Protein AF-A0A661L615-F1 (afdb_monomer)

pLDDT: mean 87.46, std 12.63, range [30.73, 98.38]

Foldseek 3Di:
DPPDDPVQVVQFDWDWDDDDNFIEIEGEGPDPPPDALVVLLVNQVRCCVVVVGHYEYEYCDDDPVRVVVNVVSVGWYDNPPWDTDDVVVVDPPDDPPPVPVPQQAAAAPLLLLVLLCCLQVLCQFWDFLVRSCVLQVHDSVSSVVSLVSCVVLVQWDWDDDPPTITIHGDSPSVVSCVSCVSRYAAQFPDKFFFLDDDPQFQKAFAAQQLLVVLFVDDRDQATEIEGELVSCVVVCVVCVVRTDPDNVNGSYMYGHGSGGQVSRDDVRHGDLSNRCNNCVPDDDPVSVVSNVSSVVPDPD

Radius of gyration: 28.83 Å; Cα contacts (8 Å, |Δi|>4): 481; chains: 1; bounding box: 83×45×59 Å

Sequence (300 aa):
MGSLPFFLRDNYDLFQVRLLNEDFIVLASKNDSELTPAPIHKHIDIVSQQLRMKAVFVHSTISSFNRKRLMDYKVPFVIPGNQMYLPDLGIDLREYFIKRRSKAAIFGPSSQAVILYALTKKMNEPVTPTQLAEELGYSRMTMTRSLDEIESAELAEVSVAGRKRLVHFDKNRRELWRKALPHLKTPVRENVWLKTVIDELPVCEAGLTALAYYSILTPPKRQVYAAFGKDWKVIKRKYPHEIMSYPDEAKCELEVWSYSPGLFANGKTVDPFSLYLSLRHIKDERVESAMEEMMEGIEW

Mean predicted aligned error: 14.94 Å

Structure (mmCIF, N/CA/C/O backbone):
data_AF-A0A661L615-F1
#
_entry.id   AF-A0A661L615-F1
#
loop_
_atom_site.group_PDB
_atom_site.id
_atom_site.type_symbol
_atom_site.label_atom_id
_atom_site.label_alt_id
_atom_site.label_comp_id
_atom_site.label_asym_id
_atom_site.label_entity_id
_atom_site.label_seq_id
_atom_site.pdbx_PDB_ins_code
_atom_site.Cartn_x
_atom_site.Cartn_y
_atom_site.Cartn_z
_atom_site.occupancy
_atom_site.B_iso_or_equiv
_atom_site.auth_seq_id
_atom_site.auth_comp_id
_atom_site.auth_asym_id
_atom_site.auth_atom_id
_atom_site.pdbx_PDB_model_num
ATOM 1 N N . MET A 1 1 ? -57.852 9.850 13.431 1.00 54.75 1 MET A N 1
ATOM 2 C CA . MET A 1 1 ? -56.974 10.868 12.793 1.00 54.75 1 MET A CA 1
ATOM 3 C C . MET A 1 1 ?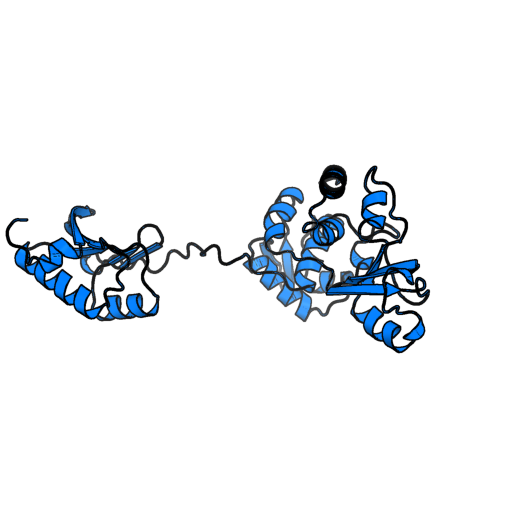 -57.732 12.045 12.134 1.00 54.75 1 MET A C 1
ATOM 5 O O . MET A 1 1 ? -57.125 12.845 11.425 1.00 54.75 1 MET A O 1
ATOM 9 N N . GLY A 1 2 ? -59.045 12.209 12.369 1.00 53.34 2 GLY A N 1
ATOM 10 C CA . GLY A 1 2 ? -59.910 13.121 11.600 1.00 53.34 2 GLY A CA 1
ATOM 11 C C . GLY A 1 2 ? -59.732 14.636 11.801 1.00 53.34 2 GLY A C 1
ATOM 12 O O . GLY A 1 2 ? -60.242 15.377 10.971 1.00 53.34 2 GLY A O 1
ATOM 13 N N . SER A 1 3 ? -58.973 15.117 12.793 1.00 69.88 3 SER A N 1
ATOM 14 C CA . SER A 1 3 ? -58.893 16.556 13.135 1.00 69.88 3 SER A CA 1
ATOM 15 C C . SER A 1 3 ? -57.545 17.240 12.869 1.00 69.88 3 SER A C 1
ATOM 17 O O . SER A 1 3 ? -57.383 18.409 13.211 1.00 69.88 3 SER A O 1
ATOM 19 N N . LEU A 1 4 ? -56.564 16.535 12.298 1.00 78.38 4 LEU A N 1
ATOM 20 C CA . LEU A 1 4 ? -55.240 17.114 12.051 1.00 78.38 4 LEU A CA 1
ATOM 21 C C . LEU A 1 4 ? -55.262 18.101 10.869 1.00 78.38 4 LEU A C 1
ATOM 23 O O . LEU A 1 4 ? -55.845 17.764 9.831 1.00 78.38 4 LEU A O 1
ATOM 27 N N . PRO A 1 5 ? -54.601 19.271 10.989 1.00 84.12 5 PRO A N 1
ATOM 28 C CA . PRO A 1 5 ? -54.456 20.237 9.905 1.00 84.12 5 PRO A CA 1
ATOM 29 C C . PRO A 1 5 ? -53.969 19.624 8.588 1.00 84.12 5 PRO A C 1
ATOM 31 O O . PRO A 1 5 ? -53.113 18.738 8.577 1.00 84.12 5 PRO A O 1
ATOM 34 N N . PHE A 1 6 ? -54.475 20.148 7.468 1.00 81.44 6 PHE A N 1
ATOM 35 C CA . PHE A 1 6 ? -54.177 19.637 6.127 1.00 81.44 6 PHE A CA 1
ATOM 36 C C . PHE A 1 6 ? -52.670 19.566 5.836 1.00 81.44 6 PHE A C 1
ATOM 38 O O . PHE A 1 6 ? -52.192 18.547 5.348 1.00 81.44 6 PHE A O 1
ATOM 45 N N . PHE A 1 7 ? -51.903 20.586 6.238 1.00 82.75 7 PHE A N 1
ATOM 46 C CA . PHE A 1 7 ? -50.455 20.623 6.014 1.00 82.75 7 PHE A CA 1
ATOM 47 C C . PHE A 1 7 ? -49.702 19.464 6.691 1.00 82.75 7 PHE A C 1
ATOM 49 O O . PHE A 1 7 ? -48.649 19.066 6.209 1.00 82.75 7 PHE A O 1
ATOM 56 N N . LEU A 1 8 ? -50.212 18.890 7.789 1.00 86.56 8 LEU A N 1
ATOM 57 C CA . LEU A 1 8 ? -49.579 17.720 8.409 1.00 86.56 8 LEU A CA 1
ATOM 58 C C . LEU A 1 8 ? -49.806 16.459 7.579 1.00 86.56 8 LEU A C 1
ATOM 60 O O . LEU A 1 8 ? -48.909 15.633 7.474 1.00 86.56 8 LEU A O 1
ATOM 64 N N . ARG A 1 9 ? -50.989 16.320 6.975 1.00 83.81 9 ARG A N 1
ATOM 65 C CA . ARG A 1 9 ? -51.332 15.169 6.124 1.00 83.81 9 ARG A CA 1
ATOM 66 C C . ARG A 1 9 ? -50.613 15.207 4.778 1.00 83.81 9 ARG A C 1
ATOM 68 O O . ARG A 1 9 ? -50.380 14.153 4.188 1.00 83.81 9 ARG A O 1
ATOM 75 N N . ASP A 1 10 ? -50.290 16.410 4.313 1.00 84.75 10 ASP A N 1
ATOM 76 C CA . ASP A 1 10 ? -49.527 16.643 3.089 1.00 84.75 10 ASP A CA 1
ATOM 77 C C . ASP A 1 10 ? -48.031 16.353 3.292 1.00 84.75 10 ASP A C 1
ATOM 79 O O . ASP A 1 10 ? -47.404 15.690 2.473 1.00 84.75 10 ASP A O 1
ATOM 83 N N . ASN A 1 11 ? -47.472 16.758 4.440 1.00 85.44 11 ASN A N 1
ATOM 84 C CA . ASN A 1 11 ? -46.046 16.582 4.728 1.00 85.44 11 ASN A CA 1
ATOM 85 C C . ASN A 1 11 ? -45.680 15.212 5.329 1.00 85.44 11 ASN A C 1
ATOM 87 O O . ASN A 1 11 ? -44.538 14.778 5.165 1.00 85.44 11 ASN A O 1
ATOM 91 N N . TYR A 1 12 ? -46.602 14.534 6.029 1.00 90.75 12 TYR A N 1
ATOM 92 C CA . TYR A 1 12 ? -46.281 13.325 6.799 1.00 90.75 12 TYR A CA 1
ATOM 93 C C . TYR A 1 12 ? -47.259 12.173 6.606 1.00 90.75 12 TYR A C 1
ATOM 95 O O . TYR A 1 12 ? -48.480 12.353 6.629 1.00 90.75 12 TYR A O 1
ATOM 103 N N . ASP A 1 13 ? -46.714 10.964 6.503 1.00 91.00 13 ASP A N 1
ATOM 104 C CA . ASP A 1 13 ? -47.441 9.741 6.815 1.00 91.00 13 ASP A CA 1
ATOM 105 C C . ASP A 1 13 ? -47.433 9.530 8.329 1.00 91.00 13 ASP A C 1
ATOM 107 O O . ASP A 1 13 ? -46.393 9.612 8.991 1.00 91.00 13 ASP A O 1
ATOM 111 N N . LEU A 1 14 ? -48.622 9.299 8.885 1.00 91.19 14 LEU A N 1
ATOM 112 C CA . LEU A 1 14 ? -48.831 9.198 10.322 1.00 91.19 14 LEU A CA 1
ATOM 113 C C . LEU A 1 14 ? -49.122 7.760 10.718 1.00 91.19 14 LEU A C 1
ATOM 115 O O . LEU A 1 14 ? -50.101 7.172 10.260 1.00 91.19 14 LEU A O 1
ATOM 119 N N . PHE A 1 15 ? -48.311 7.228 11.626 1.00 91.38 15 PHE A N 1
ATOM 120 C CA . PHE A 1 15 ? -48.481 5.880 12.159 1.00 91.38 15 PHE A CA 1
ATOM 121 C C . PHE A 1 15 ? -48.554 5.928 13.676 1.00 91.38 15 PHE A C 1
ATOM 123 O O . PHE A 1 15 ? -47.851 6.708 14.310 1.00 91.38 15 PHE A O 1
ATOM 130 N N . GLN A 1 16 ? -49.384 5.078 14.267 1.00 91.25 16 GLN A N 1
ATOM 131 C CA . GLN A 1 16 ? -49.317 4.825 15.698 1.00 91.25 16 GLN A CA 1
ATOM 132 C C . GLN A 1 16 ? -48.407 3.625 15.928 1.00 91.25 16 GLN A C 1
ATOM 134 O O . GLN A 1 16 ? -48.580 2.584 15.295 1.00 91.25 16 GLN A O 1
ATOM 139 N N . VAL A 1 17 ? -47.439 3.776 16.824 1.00 89.06 17 VAL A N 1
ATOM 140 C CA . VAL A 1 17 ? -46.507 2.710 17.187 1.00 89.06 17 VAL A CA 1
ATOM 141 C C . VAL A 1 17 ? -46.442 2.597 18.697 1.00 89.06 17 VAL A C 1
ATOM 143 O O . VAL A 1 17 ? -46.524 3.598 19.404 1.00 89.06 17 VAL A O 1
ATOM 146 N N . ARG A 1 18 ? -46.248 1.379 19.190 1.00 83.31 18 ARG A N 1
ATOM 147 C CA . ARG A 1 18 ? -45.938 1.144 20.595 1.00 83.31 18 ARG A CA 1
ATOM 148 C C . ARG A 1 18 ? -44.455 0.838 20.721 1.00 83.31 18 ARG A C 1
ATOM 150 O O . ARG A 1 18 ? -43.967 -0.108 20.106 1.00 83.31 18 ARG A O 1
ATOM 157 N N . LEU A 1 19 ? -43.744 1.645 21.499 1.00 77.62 19 LEU A N 1
ATOM 158 C CA . LEU A 1 19 ? -42.329 1.456 21.801 1.00 77.62 19 LEU A CA 1
ATOM 159 C C . LEU A 1 19 ? -42.199 1.177 23.294 1.00 77.62 19 LEU A C 1
ATOM 161 O O . LEU A 1 19 ? -42.545 2.016 24.125 1.00 77.62 19 LEU A O 1
ATOM 165 N N . LEU A 1 20 ? -41.709 -0.018 23.635 1.00 75.19 20 LEU A N 1
ATOM 166 C CA . LEU A 1 20 ? -41.735 -0.534 25.005 1.00 75.19 20 LEU A CA 1
ATOM 167 C C . LEU A 1 20 ? -43.175 -0.497 25.564 1.00 75.19 20 LEU A C 1
ATOM 169 O O . LEU A 1 20 ? -44.072 -1.156 25.033 1.00 75.19 20 LEU A O 1
ATOM 173 N N . ASN A 1 21 ? -43.406 0.292 26.613 1.00 76.50 21 ASN A N 1
ATOM 174 C CA . ASN A 1 21 ? -44.703 0.443 27.272 1.00 76.50 21 ASN A CA 1
ATOM 175 C C . ASN A 1 21 ? -45.406 1.771 26.947 1.00 76.50 21 ASN A C 1
ATOM 177 O O . ASN A 1 21 ? -46.393 2.095 27.596 1.00 76.50 21 ASN A O 1
ATOM 181 N N . GLU A 1 22 ? -44.922 2.517 25.953 1.00 79.00 22 GLU A N 1
ATOM 182 C CA . GLU A 1 22 ? -45.402 3.859 25.617 1.00 79.00 22 GLU A CA 1
ATOM 183 C C . GLU A 1 22 ? -45.910 3.909 24.169 1.00 79.00 22 GLU A C 1
ATOM 185 O O . GLU A 1 22 ? -45.284 3.359 23.255 1.00 79.00 22 GLU A O 1
ATOM 190 N N . ASP A 1 23 ? -47.037 4.589 23.952 1.00 83.56 23 ASP A N 1
ATOM 191 C CA . ASP A 1 23 ? -47.606 4.784 22.620 1.00 83.56 23 ASP A CA 1
ATOM 192 C C . ASP A 1 23 ? -47.136 6.114 22.011 1.00 83.56 23 ASP A C 1
ATOM 194 O O . ASP A 1 23 ? -47.210 7.179 22.632 1.00 83.56 23 ASP A O 1
ATOM 198 N N . PHE A 1 24 ? -46.689 6.047 20.759 1.00 89.75 24 PHE A N 1
ATOM 199 C CA . PHE A 1 24 ? -46.176 7.172 19.987 1.00 89.75 24 PHE A CA 1
ATOM 200 C C . PHE A 1 24 ? -46.943 7.356 18.683 1.00 89.75 24 PHE A C 1
ATOM 202 O O . PHE A 1 24 ? -47.381 6.396 18.045 1.00 89.75 24 PHE A O 1
ATOM 209 N N . ILE A 1 25 ? -47.018 8.608 18.243 1.00 93.75 25 ILE A N 1
ATOM 210 C CA . ILE A 1 25 ? -47.388 8.972 16.881 1.00 93.75 25 ILE A CA 1
ATOM 211 C C . ILE A 1 25 ? -46.119 9.284 16.093 1.00 93.75 25 ILE A C 1
ATOM 213 O O . ILE A 1 25 ? -45.367 10.203 16.409 1.00 93.75 25 ILE A O 1
ATOM 217 N N . VAL A 1 26 ? -45.887 8.511 15.046 1.00 93.75 26 VAL A N 1
ATOM 218 C CA . VAL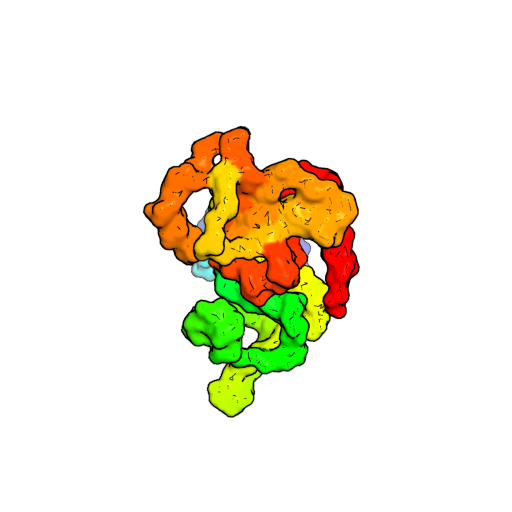 A 1 26 ? -44.797 8.702 14.097 1.00 93.75 26 VAL A CA 1
ATOM 219 C C . VAL A 1 26 ? -45.233 9.689 13.026 1.00 93.75 26 VAL A C 1
ATOM 221 O O . VAL A 1 26 ? -46.255 9.474 12.382 1.00 93.75 26 VAL A O 1
ATOM 224 N N . LEU A 1 27 ? -44.434 10.734 12.815 1.00 94.12 27 LEU A N 1
ATOM 225 C CA . LEU A 1 27 ? -44.513 11.637 11.669 1.00 94.12 27 LEU A CA 1
ATOM 226 C C . LEU A 1 27 ? -43.406 11.261 10.677 1.00 94.12 27 LEU A C 1
ATOM 228 O O . LEU A 1 27 ? -42.278 11.740 10.807 1.00 94.12 27 LEU A O 1
ATOM 232 N N . ALA A 1 28 ? -43.704 10.397 9.707 1.00 91.88 28 ALA A N 1
ATOM 233 C CA . ALA A 1 28 ? -42.760 10.013 8.659 1.00 91.88 28 ALA A CA 1
ATOM 234 C C . ALA A 1 28 ? -42.861 10.979 7.474 1.00 91.88 28 ALA A C 1
ATOM 236 O O . ALA A 1 28 ? -43.940 11.152 6.918 1.00 91.88 28 ALA A O 1
ATOM 237 N N . SER A 1 29 ? -41.763 11.636 7.096 1.00 88.19 29 SER A N 1
ATOM 238 C CA . SER A 1 29 ? -41.773 12.591 5.973 1.00 88.19 29 SER A CA 1
ATOM 239 C C . SER A 1 29 ? -42.118 11.907 4.649 1.00 88.19 29 SER A C 1
ATOM 241 O O . SER A 1 29 ? -41.496 10.901 4.311 1.00 88.19 29 SER A O 1
ATOM 243 N N . LYS A 1 30 ? -43.070 12.467 3.889 1.00 80.69 30 LYS A N 1
ATOM 244 C CA . LYS A 1 30 ? -43.480 11.926 2.577 1.00 80.69 30 LYS A CA 1
ATOM 245 C C . LYS A 1 30 ? -42.524 12.274 1.437 1.00 80.69 30 LYS A C 1
ATOM 247 O O . LYS A 1 30 ? -42.449 11.535 0.462 1.00 80.69 30 LYS A O 1
ATOM 252 N N . ASN A 1 31 ? -41.806 13.392 1.554 1.00 63.34 31 ASN A N 1
ATOM 253 C CA . ASN A 1 31 ? -40.964 13.952 0.496 1.00 63.34 31 ASN A CA 1
ATOM 254 C C . ASN A 1 31 ? -39.545 14.238 1.017 1.00 63.34 31 ASN A C 1
ATOM 256 O O . ASN A 1 31 ? -39.377 14.568 2.192 1.00 63.34 31 ASN A O 1
ATOM 260 N N . ASP A 1 32 ? -38.551 14.242 0.118 1.00 57.38 32 ASP A N 1
ATOM 261 C CA . ASP A 1 32 ? -37.182 14.763 0.347 1.00 57.38 32 ASP A CA 1
ATOM 262 C C . ASP A 1 32 ? -37.145 16.302 0.515 1.00 57.38 32 ASP A C 1
ATOM 264 O O . ASP A 1 32 ? -36.097 16.943 0.428 1.00 57.38 32 ASP A O 1
ATOM 268 N N . SER A 1 33 ? -38.297 16.936 0.747 1.00 54.38 33 SER A N 1
ATOM 269 C CA . SER A 1 33 ? -38.363 18.351 1.091 1.00 54.38 33 SER A CA 1
ATOM 270 C C . SER A 1 33 ? -37.593 18.592 2.388 1.00 54.38 33 SER A C 1
ATOM 272 O O . SER A 1 33 ? -37.931 18.010 3.421 1.00 54.38 33 SER A O 1
ATOM 274 N N . GLU A 1 34 ? -36.587 19.470 2.346 1.00 60.28 34 GLU A N 1
ATOM 275 C CA . GLU A 1 34 ? -35.770 19.856 3.501 1.00 60.28 34 GLU A CA 1
ATOM 276 C C . GLU A 1 34 ? -36.593 20.659 4.526 1.00 60.28 34 GLU A C 1
ATOM 278 O O . GLU A 1 34 ? -36.458 21.875 4.681 1.00 60.28 34 GLU A O 1
ATOM 283 N N . LEU A 1 35 ? -37.477 19.978 5.256 1.00 70.12 35 LEU A N 1
ATOM 284 C CA . LEU A 1 35 ? -38.158 20.556 6.403 1.00 70.12 35 LEU A CA 1
ATOM 285 C C . LEU A 1 35 ? -37.105 20.922 7.451 1.00 70.12 35 LEU A C 1
ATOM 287 O O . LEU A 1 35 ? -36.349 20.084 7.947 1.00 70.12 35 LEU A O 1
ATOM 291 N N . THR A 1 36 ? -37.030 22.209 7.779 1.00 81.88 36 THR A N 1
ATOM 292 C CA . THR A 1 36 ? -36.069 22.691 8.772 1.00 81.88 36 THR A CA 1
ATOM 293 C C . THR A 1 36 ? -36.540 22.354 10.199 1.00 81.88 36 THR A C 1
ATOM 295 O O . THR A 1 36 ? -37.735 22.155 10.432 1.00 81.88 36 THR A O 1
ATOM 298 N N . PRO A 1 37 ? -35.634 22.307 11.195 1.00 85.75 37 PRO A N 1
ATOM 299 C CA . PRO A 1 37 ? -35.971 21.893 12.563 1.00 85.75 37 PRO A CA 1
ATOM 300 C C . PRO A 1 37 ? -37.098 22.684 13.252 1.00 85.75 37 PRO A C 1
ATOM 302 O O . PRO A 1 37 ? -37.837 22.121 14.054 1.00 85.75 37 PRO A O 1
ATOM 305 N N . ALA A 1 38 ? -37.256 23.977 12.947 1.00 84.88 38 ALA A N 1
ATOM 306 C CA . ALA A 1 38 ? -38.253 24.828 13.603 1.00 84.88 38 ALA A CA 1
ATOM 307 C C . ALA A 1 38 ? -39.711 24.495 13.198 1.00 84.88 38 ALA A C 1
ATOM 309 O O . ALA A 1 38 ? -40.550 24.353 14.088 1.00 84.88 38 ALA A O 1
ATOM 310 N N . PRO A 1 39 ? -40.045 24.325 11.901 1.00 87.38 39 PRO A N 1
ATOM 311 C CA . PRO A 1 39 ? -41.319 23.740 11.481 1.00 87.38 39 PRO A CA 1
ATOM 312 C C . PRO A 1 39 ? -41.588 22.364 12.093 1.00 87.38 39 PRO A C 1
ATOM 314 O O . PRO A 1 39 ? -42.671 22.143 12.625 1.00 87.38 39 PRO A O 1
ATOM 317 N N . ILE A 1 40 ? -40.593 21.469 12.088 1.00 90.31 40 ILE A N 1
ATOM 318 C CA . ILE A 1 40 ? -40.741 20.107 12.627 1.00 90.31 40 ILE A CA 1
ATOM 319 C C . ILE A 1 40 ? -41.137 20.145 14.109 1.00 90.31 40 ILE A C 1
ATOM 321 O O . ILE A 1 40 ? -42.073 19.452 14.499 1.00 90.31 40 ILE A O 1
ATOM 325 N N . HIS A 1 41 ? -40.488 20.994 14.914 1.00 90.44 41 HIS A N 1
ATOM 326 C CA . HIS A 1 41 ? -40.846 21.194 16.322 1.00 90.44 41 HIS A CA 1
ATOM 327 C C . HIS A 1 41 ? -42.321 21.589 16.480 1.00 90.44 41 HIS A C 1
ATOM 329 O O . HIS A 1 41 ? -43.068 20.928 17.195 1.00 90.44 41 HIS A O 1
ATOM 335 N N . LYS A 1 42 ? -42.777 22.609 15.737 1.00 89.00 42 LYS A N 1
ATOM 336 C CA . LYS A 1 42 ? -44.183 23.047 15.778 1.00 89.00 42 LYS A CA 1
ATOM 337 C C . LYS A 1 42 ? -45.150 21.935 15.375 1.00 89.00 42 LYS A C 1
ATOM 339 O O . LYS A 1 42 ? -46.234 21.826 15.937 1.00 89.00 42 LYS A O 1
ATOM 344 N N . HIS A 1 43 ? -44.789 21.133 14.379 1.00 92.38 43 HIS A N 1
ATOM 345 C CA . HIS A 1 43 ? -45.635 20.047 13.894 1.00 92.38 43 HIS A CA 1
ATOM 346 C C . HIS A 1 43 ? -45.782 18.944 14.947 1.00 92.38 43 HIS A C 1
ATOM 348 O O . HIS A 1 43 ? -46.897 18.490 15.199 1.00 92.38 43 HIS A O 1
ATOM 354 N N . ILE A 1 44 ? -44.681 18.569 15.601 1.00 89.81 44 ILE A N 1
ATOM 355 C CA . ILE A 1 44 ? -44.682 17.614 16.712 1.00 89.81 44 ILE A CA 1
ATOM 356 C C . ILE A 1 44 ? -45.515 18.120 17.888 1.00 89.81 44 ILE A C 1
ATOM 358 O O . ILE A 1 44 ? -46.319 17.351 18.415 1.00 89.81 44 ILE A O 1
ATOM 362 N N . ASP A 1 45 ? -45.400 19.398 18.253 1.00 87.25 45 ASP A N 1
ATOM 363 C CA . ASP A 1 45 ? -46.213 19.993 19.319 1.00 87.25 45 ASP A CA 1
ATOM 364 C C . ASP A 1 45 ? -47.711 19.891 19.011 1.00 87.25 45 ASP A C 1
ATOM 366 O O . ASP A 1 45 ? -48.495 19.438 19.846 1.00 87.25 45 ASP A O 1
ATOM 370 N N . ILE A 1 46 ? -48.113 20.259 17.788 1.00 90.56 46 ILE A N 1
ATOM 371 C CA . ILE A 1 46 ? -49.517 20.215 17.357 1.00 90.56 46 ILE A CA 1
ATOM 372 C C . ILE A 1 46 ? -50.054 18.784 17.417 1.00 90.56 46 ILE A C 1
ATOM 374 O O . ILE A 1 46 ? -51.127 18.555 17.976 1.00 90.56 46 ILE A O 1
ATOM 378 N N . VAL A 1 47 ? -49.317 17.818 16.859 1.00 89.75 47 VAL A N 1
ATOM 379 C CA . VAL A 1 47 ? -49.732 16.409 16.865 1.00 89.75 47 VAL A CA 1
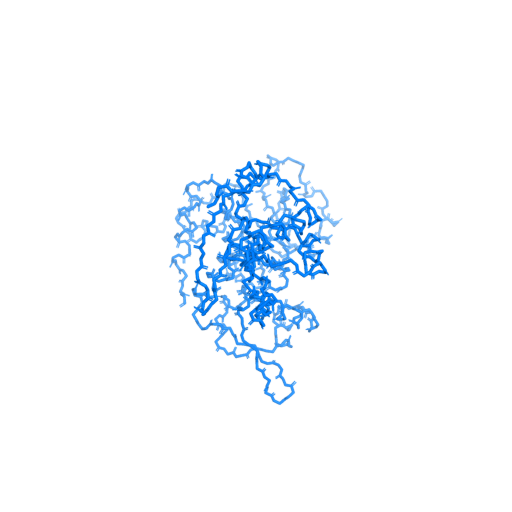ATOM 380 C C . VAL A 1 47 ? -49.837 15.888 18.295 1.00 89.75 47 VAL A C 1
ATOM 382 O O . VAL A 1 47 ? -50.838 15.257 18.638 1.00 89.75 47 VAL A O 1
ATOM 385 N N . SER A 1 48 ? -48.848 16.195 19.136 1.00 85.88 48 SER A N 1
ATOM 386 C CA . SER A 1 48 ? -48.797 15.683 20.505 1.00 85.88 48 SER A CA 1
ATOM 387 C C . SER A 1 48 ? -49.941 16.225 21.359 1.00 85.88 48 SER A C 1
ATOM 389 O O . SER A 1 48 ? -50.587 15.478 22.094 1.00 85.88 48 SER A O 1
ATOM 391 N N . GLN A 1 49 ? -50.254 17.517 21.217 1.00 84.75 49 GLN A N 1
ATOM 392 C CA . GLN A 1 49 ? -51.353 18.164 21.934 1.00 84.75 49 GLN A CA 1
ATOM 393 C C . GLN A 1 49 ? -52.725 17.680 21.457 1.00 84.75 49 GLN A C 1
ATOM 395 O O . GLN A 1 49 ? -53.598 17.396 22.278 1.00 84.75 49 GLN A O 1
ATOM 400 N N . GLN A 1 50 ? -52.929 17.567 20.140 1.00 89.06 50 GLN A N 1
ATOM 401 C CA . GLN A 1 50 ? -54.228 17.177 19.588 1.00 89.06 50 GLN A CA 1
ATOM 402 C C . GLN A 1 50 ? -54.552 15.703 19.824 1.00 89.06 50 GLN A C 1
ATOM 404 O O . GLN A 1 50 ? -55.706 15.370 20.090 1.00 89.06 50 GLN A O 1
ATOM 409 N N . LEU A 1 51 ? -53.554 14.823 19.726 1.00 85.19 51 LEU A N 1
ATOM 410 C CA . LEU A 1 51 ? -53.754 13.385 19.905 1.00 85.19 51 LEU A CA 1
ATOM 411 C C . LEU A 1 51 ? -53.516 12.923 21.346 1.00 85.19 51 LEU A C 1
ATOM 413 O O . LEU A 1 51 ? -53.823 11.777 21.652 1.00 85.19 51 LEU A O 1
ATOM 417 N N . ARG A 1 52 ? -53.029 13.805 22.233 1.00 81.81 52 ARG A N 1
ATOM 418 C CA . ARG A 1 52 ? -52.663 13.497 23.629 1.00 81.81 52 ARG A CA 1
ATOM 419 C C . ARG A 1 52 ? -51.705 12.307 23.733 1.00 81.81 52 ARG A C 1
ATOM 421 O O . ARG A 1 52 ? -51.829 11.468 24.620 1.00 81.81 52 ARG A O 1
ATOM 428 N N . MET A 1 53 ? -50.759 12.244 22.804 1.00 82.88 53 MET A N 1
ATOM 429 C CA . MET A 1 53 ? -49.769 11.178 22.678 1.00 82.88 53 MET A CA 1
ATOM 430 C C . MET A 1 53 ? -48.406 11.791 22.389 1.00 82.88 53 MET A C 1
ATOM 432 O O . MET A 1 53 ? -48.328 12.879 21.825 1.00 82.88 53 MET A O 1
ATOM 436 N N . LYS A 1 54 ? -47.327 11.096 22.741 1.00 86.31 54 LYS A N 1
ATOM 437 C CA . LYS A 1 54 ? -45.977 11.528 22.363 1.00 86.31 54 LYS A CA 1
ATOM 438 C C . LYS A 1 54 ? -45.814 11.408 20.850 1.00 86.31 54 LYS A C 1
ATOM 440 O O . LYS A 1 54 ? -46.350 10.477 20.246 1.00 86.31 54 LYS A O 1
ATOM 445 N N . ALA A 1 55 ? -45.070 12.321 20.237 1.00 91.69 55 ALA A N 1
ATOM 446 C CA . ALA A 1 55 ? -44.820 12.292 18.803 1.00 91.69 55 ALA A CA 1
ATOM 447 C C . ALA A 1 55 ? -43.326 12.232 18.486 1.00 91.69 55 ALA A C 1
ATOM 449 O O . ALA A 1 55 ? -42.501 12.823 19.179 1.00 91.69 55 ALA A O 1
ATOM 450 N N . VAL A 1 56 ? -42.986 11.515 17.418 1.00 93.00 56 VAL A N 1
ATOM 451 C CA . VAL A 1 56 ? -41.608 11.330 16.964 1.00 93.00 56 VAL A CA 1
ATOM 452 C C . VAL A 1 56 ? -41.506 11.564 15.466 1.00 93.00 56 VAL A C 1
ATOM 454 O O . VAL A 1 56 ? -42.313 11.065 14.682 1.00 93.00 56 VAL A O 1
ATOM 457 N N . PHE A 1 57 ? -40.499 12.330 15.061 1.00 93.88 57 PHE A N 1
ATOM 458 C CA . PHE A 1 57 ? -40.235 12.619 13.659 1.00 93.88 57 PHE A CA 1
ATOM 459 C C . PHE A 1 57 ? -39.356 11.532 13.043 1.00 93.88 57 PHE A C 1
ATOM 461 O O . PHE A 1 57 ? -38.337 11.156 13.617 1.00 93.88 57 PHE A O 1
ATOM 468 N N . VAL A 1 58 ? -39.718 11.042 11.860 1.00 92.31 58 VAL A N 1
ATOM 469 C CA . VAL A 1 58 ? -38.952 10.019 11.145 1.00 92.31 58 VAL A CA 1
ATOM 470 C C . VAL A 1 58 ? -38.564 10.534 9.767 1.00 92.31 58 VAL A C 1
ATOM 472 O O . VAL A 1 58 ? -39.415 10.950 8.979 1.00 92.31 58 VAL A O 1
ATOM 475 N N . HIS A 1 59 ? -37.265 10.485 9.470 1.00 89.38 59 HIS A N 1
ATOM 476 C CA . HIS A 1 59 ? -36.721 10.872 8.170 1.00 89.38 59 HIS A CA 1
ATOM 477 C C . HIS A 1 59 ? -35.585 9.940 7.748 1.00 89.38 59 HIS A C 1
ATOM 479 O O . HIS A 1 59 ? -34.831 9.456 8.590 1.00 89.38 59 HIS A O 1
ATOM 485 N N . SER A 1 60 ? -35.429 9.721 6.441 1.00 85.00 60 SER A N 1
ATOM 486 C CA . SER A 1 60 ? -34.366 8.881 5.867 1.00 85.00 60 SER A CA 1
ATOM 487 C C . SER A 1 60 ? -32.963 9.426 6.169 1.00 85.00 60 SER A C 1
ATOM 489 O O . SER A 1 60 ? -32.035 8.666 6.437 1.00 85.00 60 SER A O 1
ATOM 491 N N . THR A 1 61 ? -32.804 10.752 6.159 1.00 82.69 61 THR A N 1
ATOM 492 C CA . THR A 1 61 ? -31.534 11.445 6.432 1.00 82.69 61 THR A CA 1
ATOM 493 C C . THR A 1 61 ? -31.736 12.783 7.153 1.00 82.69 61 THR A C 1
ATOM 495 O O . THR A 1 61 ? -32.664 13.521 6.863 1.00 82.69 61 THR A O 1
ATOM 498 N N . ILE A 1 62 ? -30.868 13.151 8.100 1.00 83.44 62 ILE A N 1
ATOM 499 C CA . ILE A 1 62 ? -30.885 14.494 8.711 1.00 83.44 62 ILE A CA 1
ATOM 500 C C . ILE A 1 62 ? -29.444 14.989 8.801 1.00 83.44 62 ILE A C 1
ATOM 502 O O . ILE A 1 62 ? -28.570 14.287 9.317 1.00 83.44 62 ILE A O 1
ATOM 506 N N . SER A 1 63 ? -29.177 16.197 8.298 1.00 81.19 63 SER A N 1
ATOM 507 C CA . SER A 1 63 ? -27.836 16.786 8.350 1.00 81.19 63 SER A CA 1
ATOM 508 C C . SER A 1 63 ? -27.354 16.944 9.798 1.00 81.19 63 SER A C 1
ATOM 510 O O . SER A 1 63 ? -28.144 17.189 10.708 1.00 81.19 63 SER A O 1
ATOM 512 N N . SER A 1 64 ? -26.043 16.838 10.043 1.00 76.75 64 SER A N 1
ATOM 513 C CA . SER A 1 64 ? -25.467 17.014 11.391 1.00 76.75 64 SER A CA 1
ATOM 514 C C . SER A 1 64 ? -25.839 18.357 12.025 1.00 76.75 64 SER A C 1
ATOM 516 O O . SER A 1 64 ? -26.096 18.422 13.225 1.00 76.75 64 SER A O 1
ATOM 518 N N . PHE A 1 65 ? -25.932 19.410 11.208 1.00 76.88 65 PHE A N 1
ATOM 519 C CA . PHE A 1 65 ? -26.377 20.731 11.639 1.00 76.88 65 PHE A CA 1
ATOM 520 C C . PHE A 1 65 ? -27.837 20.722 12.119 1.00 76.88 65 PHE A C 1
ATOM 522 O O . PHE A 1 65 ? -28.132 21.215 13.207 1.00 76.88 65 PHE A O 1
ATOM 529 N N . ASN A 1 66 ? -28.746 20.105 11.357 1.00 82.62 66 ASN A N 1
ATOM 530 C CA . ASN A 1 66 ? -30.156 20.018 11.740 1.00 82.62 66 ASN A CA 1
ATOM 531 C C . ASN A 1 66 ? -30.392 19.044 12.903 1.00 82.62 66 ASN A C 1
ATOM 533 O O . ASN A 1 66 ? -31.238 19.332 13.743 1.00 82.62 66 ASN A O 1
ATOM 537 N N . ARG A 1 67 ? -29.610 17.959 13.020 1.00 86.75 67 ARG A N 1
ATOM 538 C CA . ARG A 1 67 ? -29.649 17.048 14.180 1.00 86.75 67 ARG A CA 1
ATOM 539 C C . ARG A 1 67 ? -29.368 17.791 15.482 1.00 86.75 67 ARG A C 1
ATOM 541 O O . ARG A 1 67 ? -30.139 17.665 16.426 1.00 86.75 67 ARG A O 1
ATOM 548 N N . LYS A 1 68 ? -28.304 18.605 15.517 1.00 81.25 68 LYS A N 1
ATOM 549 C CA . LYS A 1 68 ? -27.968 19.419 16.696 1.00 81.25 68 LYS A CA 1
ATOM 550 C C . LYS A 1 68 ? -29.136 20.320 17.100 1.00 81.25 68 LYS A C 1
ATOM 552 O O . LYS A 1 68 ? -29.559 20.295 18.245 1.00 81.25 68 LYS A O 1
ATOM 557 N N . ARG A 1 69 ? -29.720 21.023 16.130 1.00 85.56 69 ARG A N 1
ATOM 558 C CA . ARG A 1 69 ? -30.856 21.921 16.366 1.00 85.56 69 ARG A CA 1
ATOM 559 C C . ARG A 1 69 ? -32.117 21.190 16.836 1.00 85.56 69 ARG A C 1
ATOM 561 O O . ARG A 1 69 ? -32.819 21.714 17.687 1.00 85.56 69 ARG A O 1
ATOM 568 N N . LEU A 1 70 ? -32.412 19.996 16.312 1.00 87.12 70 LEU A N 1
ATOM 569 C CA . LEU A 1 70 ? -33.536 19.177 16.789 1.00 87.12 70 LEU A CA 1
ATOM 570 C C . LEU A 1 70 ? -33.340 18.750 18.251 1.00 87.12 70 LEU A C 1
ATOM 572 O O . LEU A 1 70 ? -34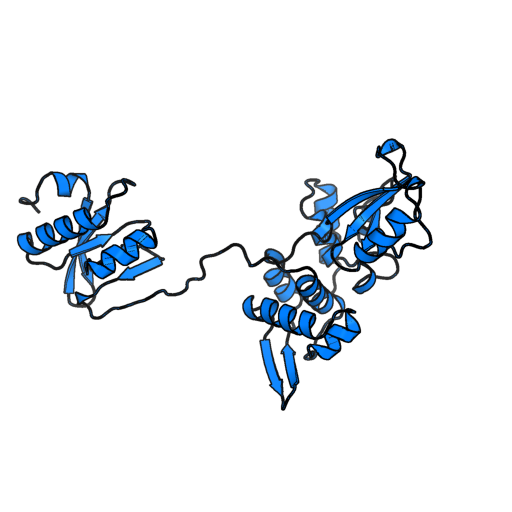.295 18.801 19.018 1.00 87.12 70 LEU A O 1
ATOM 576 N N . MET A 1 71 ? -32.113 18.401 18.651 1.00 83.75 71 MET A N 1
ATOM 577 C CA . MET A 1 71 ? -31.786 18.101 20.052 1.00 83.75 71 MET A CA 1
ATOM 578 C C . MET A 1 71 ? -31.884 19.342 20.946 1.00 83.75 71 MET A C 1
ATOM 580 O O . MET A 1 71 ? -32.450 19.256 22.032 1.00 83.75 71 MET A O 1
ATOM 584 N N . ASP A 1 72 ? -31.401 20.501 20.480 1.00 82.50 72 ASP A N 1
ATOM 585 C CA . ASP A 1 72 ? -31.529 21.776 21.203 1.00 82.50 72 ASP A CA 1
ATOM 586 C C . ASP A 1 72 ? -33.011 22.132 21.435 1.00 82.50 72 ASP A C 1
ATOM 588 O O . ASP A 1 72 ? -33.387 22.598 22.510 1.00 82.50 72 ASP A O 1
ATOM 592 N N . TYR A 1 73 ? -33.868 21.847 20.449 1.00 81.81 73 TYR A N 1
ATOM 593 C CA . TYR A 1 73 ? -35.324 21.980 20.547 1.00 81.81 73 TYR A CA 1
ATOM 594 C C . TYR A 1 73 ? -36.016 20.811 21.267 1.00 81.81 73 TYR A C 1
ATOM 596 O O . TYR A 1 73 ? -37.23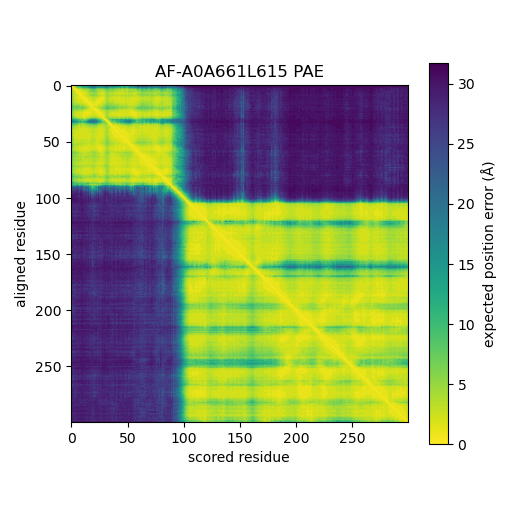5 20.821 21.387 1.00 81.81 73 TYR A O 1
ATOM 604 N N . LYS A 1 74 ? -35.274 19.803 21.743 1.00 84.75 74 LYS A N 1
ATOM 605 C CA . LYS A 1 74 ? -35.807 18.586 22.383 1.00 84.75 74 LYS A CA 1
ATOM 606 C C . LYS A 1 74 ? -36.862 17.847 21.548 1.00 84.75 74 LYS A C 1
ATOM 608 O O . LYS A 1 74 ? -37.749 17.202 22.094 1.00 84.75 74 LYS A O 1
ATOM 613 N N . VAL A 1 75 ? -36.748 17.912 20.225 1.00 90.31 75 VAL A N 1
ATOM 614 C CA . VAL A 1 75 ? -37.655 17.234 19.294 1.00 90.31 75 VAL A CA 1
ATOM 615 C C . VAL A 1 75 ? -37.259 15.762 19.174 1.00 90.31 75 VAL A C 1
ATOM 617 O O . VAL A 1 75 ? -36.152 15.498 18.695 1.00 90.31 75 VAL A O 1
ATOM 620 N N . PRO A 1 76 ? -38.126 14.794 19.531 1.00 90.19 76 PRO A N 1
ATOM 621 C CA . PRO A 1 76 ? -37.825 13.382 19.330 1.00 90.19 76 PRO A CA 1
ATOM 622 C C . PRO A 1 76 ? -37.721 13.054 17.836 1.00 90.19 76 PRO A C 1
ATOM 624 O O . PRO A 1 76 ? -38.625 13.381 17.060 1.00 90.19 76 PRO A O 1
ATOM 627 N N . PHE A 1 77 ? -36.643 12.387 17.417 1.00 91.81 77 PHE A N 1
ATOM 628 C CA . PHE A 1 77 ? -36.472 11.969 16.023 1.00 91.81 77 PHE A CA 1
ATOM 629 C C . PHE A 1 77 ? -35.813 10.597 15.869 1.00 91.81 77 PHE A C 1
ATOM 631 O O . PHE A 1 77 ? -35.023 10.165 16.708 1.00 91.81 77 PHE A O 1
ATOM 638 N N . VAL A 1 78 ? -36.093 9.932 14.748 1.00 90.31 78 VAL A N 1
ATOM 639 C CA . VAL A 1 78 ? -35.471 8.671 14.332 1.00 90.31 78 VAL A CA 1
ATOM 640 C C . VAL A 1 78 ? -35.020 8.781 12.878 1.00 90.31 78 VAL A C 1
ATOM 642 O O . VAL A 1 78 ? -35.777 9.174 11.993 1.00 90.31 78 VAL A O 1
ATOM 645 N N . ILE A 1 79 ? -33.775 8.387 12.638 1.00 88.62 79 ILE A N 1
ATOM 646 C CA . ILE A 1 79 ? -33.195 8.135 11.324 1.00 88.62 79 ILE A CA 1
ATOM 647 C C . ILE A 1 79 ? -33.023 6.617 11.219 1.00 88.62 79 ILE A C 1
ATOM 649 O O . ILE A 1 79 ? -32.093 6.080 11.841 1.00 88.62 79 ILE A O 1
ATOM 653 N N . PRO A 1 80 ? -33.916 5.910 10.503 1.00 83.19 80 PRO A N 1
ATOM 654 C CA . PRO A 1 80 ? -33.895 4.453 10.437 1.00 83.19 80 PRO A CA 1
ATOM 655 C C . PRO A 1 80 ? -32.510 3.913 10.059 1.00 83.19 80 PRO A C 1
ATOM 657 O O . PRO A 1 80 ? -31.881 4.390 9.118 1.00 83.19 80 PRO A O 1
ATOM 660 N N . GLY A 1 81 ? -32.014 2.940 10.827 1.00 73.38 81 GLY A N 1
ATOM 661 C CA . GLY A 1 81 ? -30.703 2.317 10.604 1.00 73.38 81 GLY A CA 1
ATOM 662 C C . GLY A 1 81 ? -29.480 3.184 10.937 1.00 73.38 81 GLY A C 1
ATOM 663 O O . GLY A 1 81 ? -28.362 2.735 10.704 1.00 73.38 81 GLY A O 1
ATOM 664 N N . ASN A 1 82 ? -29.658 4.398 11.472 1.00 78.06 82 ASN A N 1
ATOM 665 C CA . ASN A 1 82 ? -28.550 5.318 11.746 1.00 78.06 82 ASN A CA 1
ATOM 666 C C . ASN A 1 82 ? -28.545 5.858 13.185 1.00 78.06 82 ASN A C 1
ATOM 668 O O . ASN A 1 82 ? -27.576 5.656 13.909 1.00 78.06 82 ASN A O 1
ATOM 672 N N . GLN A 1 83 ? -29.592 6.567 13.614 1.00 79.75 83 GLN A N 1
ATOM 673 C CA . GLN A 1 83 ? -29.613 7.214 14.934 1.00 79.75 83 GLN A CA 1
ATOM 674 C C . GLN A 1 83 ? -31.042 7.513 15.382 1.00 79.75 83 GLN A C 1
ATOM 676 O O . GLN A 1 83 ? -31.895 7.812 14.553 1.00 79.75 83 GLN A O 1
ATOM 681 N N . MET A 1 84 ? -31.286 7.525 16.691 1.00 87.19 84 MET A N 1
ATOM 682 C CA . MET A 1 84 ? -32.504 8.077 17.281 1.00 87.19 84 MET A CA 1
ATOM 683 C C . MET A 1 84 ? -32.181 8.985 18.470 1.00 87.19 84 MET A C 1
ATOM 685 O O . MET A 1 84 ? -31.181 8.780 19.153 1.00 87.19 84 MET A O 1
ATOM 689 N N . TYR A 1 85 ? -33.039 9.966 18.717 1.00 85.44 85 TYR A N 1
ATOM 690 C CA . TYR A 1 85 ? -33.053 10.793 19.917 1.00 85.44 85 TYR A CA 1
ATOM 691 C C . TYR A 1 85 ? -34.477 10.769 20.480 1.00 85.44 85 TYR A C 1
ATOM 693 O O . TYR A 1 85 ? -35.398 11.281 19.843 1.00 85.44 85 TYR A O 1
ATOM 701 N N . LEU A 1 86 ? -34.667 10.124 21.637 1.00 86.25 86 LEU A N 1
ATOM 702 C CA . LEU A 1 86 ? -35.973 9.888 22.267 1.00 86.25 86 LEU A CA 1
ATOM 703 C C . LEU A 1 86 ? -35.940 10.347 23.738 1.00 86.25 86 LEU A C 1
ATOM 705 O O . LEU A 1 86 ? -35.870 9.510 24.645 1.00 86.25 86 LEU A O 1
ATOM 709 N N . PRO A 1 87 ? -35.976 11.671 23.996 1.00 75.44 87 PRO A N 1
ATOM 710 C CA . PRO A 1 87 ? -35.805 12.222 25.342 1.00 75.44 87 PRO A CA 1
ATOM 711 C C . PRO A 1 87 ? -36.853 11.703 26.336 1.00 75.44 87 PRO A C 1
ATOM 713 O O . PRO A 1 87 ? -36.524 11.445 27.492 1.00 75.44 87 PRO A O 1
ATOM 716 N N . ASP A 1 88 ? -38.084 11.461 25.875 1.00 70.44 88 ASP A N 1
ATOM 717 C CA . ASP A 1 88 ? -39.206 11.003 26.706 1.00 70.44 88 ASP A CA 1
ATOM 718 C C . ASP A 1 88 ? -39.063 9.579 27.259 1.00 70.44 88 ASP A C 1
ATOM 720 O O . ASP A 1 88 ? -39.828 9.187 28.140 1.00 70.44 88 ASP A O 1
ATOM 724 N N . LEU A 1 89 ? -38.130 8.785 26.727 1.00 70.62 89 LEU A N 1
ATOM 725 C CA . LEU A 1 89 ? -37.861 7.419 27.184 1.00 70.62 89 LEU A CA 1
ATOM 726 C C . LEU A 1 89 ? -36.581 7.325 28.026 1.00 70.62 89 LEU A C 1
ATOM 728 O O . LEU A 1 89 ? -36.189 6.228 28.413 1.00 70.62 89 LEU A O 1
ATOM 732 N N . GLY A 1 90 ? -35.889 8.445 28.275 1.00 56.00 90 GLY A N 1
ATOM 733 C CA . GLY A 1 90 ? -34.543 8.428 28.861 1.00 56.00 90 GLY A CA 1
ATOM 734 C C . GLY A 1 90 ? -33.503 7.737 27.965 1.00 56.00 90 GLY A C 1
ATOM 735 O O . GLY A 1 90 ? -32.405 7.420 28.419 1.00 56.00 90 GLY A O 1
ATOM 736 N N . ILE A 1 91 ? -33.847 7.494 26.694 1.00 53.66 91 ILE A N 1
ATOM 737 C CA . ILE A 1 91 ? -33.006 6.825 25.704 1.00 53.66 91 ILE A CA 1
ATOM 738 C C . ILE A 1 91 ? -32.219 7.900 24.950 1.00 53.66 91 ILE A C 1
ATOM 740 O O . ILE A 1 91 ? -32.681 8.473 23.962 1.00 53.66 91 ILE A O 1
ATOM 744 N N . ASP A 1 92 ? -31.001 8.152 25.425 1.00 48.53 92 ASP A N 1
ATOM 745 C CA . ASP A 1 92 ? -29.970 8.910 24.713 1.00 48.53 92 ASP A CA 1
ATOM 746 C C . ASP A 1 92 ? -28.977 7.936 24.059 1.00 48.53 92 ASP A C 1
ATOM 748 O O . ASP A 1 92 ? -27.836 7.772 24.497 1.00 48.53 92 ASP A O 1
ATOM 752 N N . LEU A 1 93 ? -29.435 7.232 23.018 1.00 48.91 93 LEU A N 1
ATOM 753 C CA . LEU A 1 93 ? -28.563 6.421 22.166 1.00 48.91 93 LEU A CA 1
ATOM 754 C C . LEU A 1 93 ? -27.799 7.354 21.219 1.00 48.91 93 LEU A C 1
ATOM 756 O O . LEU A 1 93 ? -28.092 7.469 20.027 1.00 48.91 93 LEU A O 1
ATOM 760 N N . ARG A 1 94 ? -26.806 8.049 21.781 1.00 46.91 94 ARG A N 1
ATOM 761 C CA . ARG A 1 94 ? -25.756 8.711 21.007 1.00 46.91 94 ARG A CA 1
ATOM 762 C C . ARG A 1 94 ? -25.021 7.650 20.219 1.00 46.91 94 ARG A C 1
ATOM 764 O O . ARG A 1 94 ? -24.611 6.653 20.799 1.00 46.91 94 ARG A O 1
ATOM 771 N N . GLU A 1 95 ? -24.928 7.902 18.915 1.00 41.06 95 GLU A N 1
ATOM 772 C CA . GLU A 1 95 ? -24.162 7.162 17.916 1.00 41.06 95 GLU A CA 1
ATOM 773 C C . GLU A 1 95 ? -23.693 5.787 18.412 1.00 41.06 95 GLU A C 1
ATOM 775 O O . GLU A 1 95 ? -22.620 5.648 19.001 1.00 41.06 95 GLU A O 1
ATOM 780 N N . TYR A 1 96 ? -24.414 4.729 18.023 1.00 30.73 96 TYR A N 1
ATOM 781 C CA . TYR A 1 96 ? -23.626 3.636 17.480 1.00 30.73 96 TYR A CA 1
ATOM 782 C C . TYR A 1 96 ? -22.813 4.301 16.374 1.00 30.73 96 TYR A C 1
ATOM 784 O O . TYR A 1 96 ? -23.364 4.701 15.346 1.00 30.73 96 TYR A O 1
ATOM 792 N N . PHE A 1 97 ? -21.508 4.452 16.590 1.00 35.94 97 PHE A N 1
ATOM 793 C CA . PHE A 1 97 ? -20.580 4.427 15.481 1.00 35.94 97 PHE A CA 1
ATOM 794 C C . PHE A 1 97 ? -20.765 3.048 14.829 1.00 35.94 97 PHE A C 1
ATOM 796 O O . PHE A 1 97 ? -19.904 2.179 14.902 1.00 35.94 97 PHE A O 1
ATOM 803 N N . ILE A 1 98 ? -21.876 2.842 14.111 1.00 35.88 98 ILE A N 1
ATOM 804 C CA . ILE A 1 98 ? -21.761 2.230 12.807 1.00 35.88 98 ILE A CA 1
ATOM 805 C C . ILE A 1 98 ? -20.795 3.196 12.159 1.00 35.88 98 ILE A C 1
ATOM 807 O O . ILE A 1 98 ? -21.188 4.300 11.771 1.00 35.88 98 ILE A O 1
ATOM 811 N N . LYS A 1 99 ? -19.499 2.839 12.174 1.00 33.81 99 LYS A N 1
ATOM 812 C CA . LYS A 1 99 ? -18.538 3.382 11.234 1.00 33.81 99 LYS A CA 1
ATOM 813 C C . LYS A 1 99 ? -19.361 3.424 9.961 1.00 33.81 99 LYS A C 1
ATOM 815 O O . LYS A 1 99 ? -19.687 2.367 9.409 1.00 33.81 99 LYS A O 1
ATOM 820 N N . ARG A 1 100 ? -19.767 4.627 9.511 1.00 32.69 100 ARG A N 1
ATOM 821 C CA . ARG A 1 100 ? -20.112 4.798 8.104 1.00 32.69 100 ARG A CA 1
ATOM 822 C C . ARG A 1 100 ? -19.020 3.990 7.421 1.00 32.69 100 ARG A C 1
ATOM 824 O O . ARG A 1 100 ? -17.863 4.067 7.852 1.00 32.69 100 ARG A O 1
ATOM 831 N N . ARG A 1 101 ? -19.329 3.208 6.396 1.00 40.25 101 ARG A N 1
ATOM 832 C CA . ARG A 1 101 ? -18.274 2.898 5.437 1.00 40.25 101 ARG A CA 1
ATOM 833 C C . ARG A 1 101 ? -17.861 4.249 4.823 1.00 40.25 101 ARG A C 1
ATOM 835 O O . ARG A 1 101 ? -18.165 4.542 3.677 1.00 40.25 101 ARG A O 1
ATOM 842 N N . SER A 1 102 ? -17.227 5.131 5.611 1.00 45.12 102 SER A N 1
ATOM 843 C CA . SER A 1 102 ? -16.176 6.000 5.161 1.00 45.12 102 SER A CA 1
ATOM 844 C C . SER A 1 102 ? -15.323 5.073 4.338 1.00 45.12 102 SER A C 1
ATOM 846 O O . SER A 1 102 ? -15.011 3.966 4.795 1.00 45.12 102 SER A O 1
ATOM 848 N N . LYS A 1 103 ? -15.029 5.484 3.106 1.00 51.53 103 LYS A N 1
ATOM 849 C CA . LYS A 1 103 ? -14.000 4.823 2.312 1.00 51.53 103 LYS A CA 1
ATOM 850 C C . LYS A 1 103 ? -12.887 4.415 3.271 1.00 51.53 103 LYS A C 1
ATOM 852 O O . LYS A 1 103 ? -12.463 5.256 4.070 1.00 51.53 103 LYS A O 1
ATOM 857 N N . ALA A 1 104 ? -12.552 3.125 3.267 1.00 64.50 104 ALA A N 1
ATOM 858 C CA . ALA A 1 104 ? -11.483 2.581 4.086 1.00 64.50 104 ALA A CA 1
ATOM 859 C C . ALA A 1 104 ? -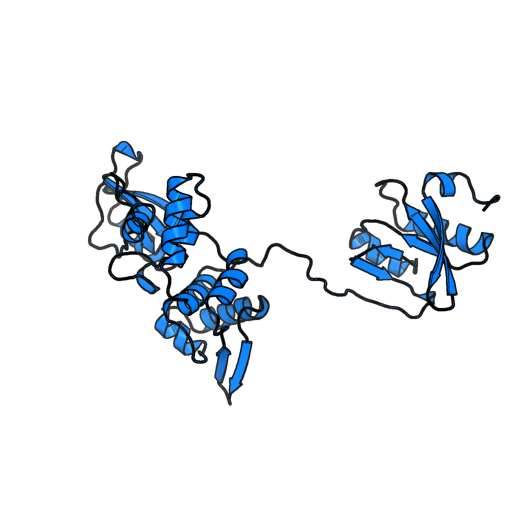10.318 3.578 4.056 1.00 64.50 104 ALA A C 1
ATOM 861 O O . ALA A 1 104 ? -9.965 4.056 2.973 1.00 64.50 104 ALA A O 1
ATOM 862 N N . ALA A 1 105 ? -9.833 3.998 5.228 1.00 82.00 105 ALA A N 1
ATOM 863 C CA . ALA A 1 105 ? -8.782 5.006 5.294 1.00 82.00 105 ALA A CA 1
ATOM 864 C C . ALA A 1 105 ? -7.606 4.515 4.442 1.00 82.00 105 ALA A C 1
ATOM 866 O O . ALA A 1 105 ? -7.085 3.427 4.685 1.00 82.00 105 ALA A O 1
ATOM 867 N N . ILE A 1 106 ? -7.274 5.261 3.386 1.00 92.62 106 ILE A N 1
ATOM 868 C CA . ILE A 1 106 ? -6.258 4.836 2.425 1.00 92.62 106 ILE A CA 1
ATOM 869 C C . ILE A 1 106 ? -4.893 5.034 3.053 1.00 92.62 106 ILE A C 1
ATOM 871 O O . ILE A 1 106 ? -4.537 6.155 3.416 1.00 92.62 106 ILE A O 1
ATOM 875 N N . PHE A 1 107 ? -4.113 3.963 3.084 1.00 95.19 107 PHE A N 1
ATOM 876 C CA . PHE A 1 107 ? -2.818 3.973 3.723 1.00 95.19 107 PHE A CA 1
ATOM 877 C C . PHE A 1 107 ? -1.823 4.922 3.056 1.00 95.19 107 PHE A C 1
ATOM 879 O O . PHE A 1 107 ? -1.747 5.101 1.825 1.00 95.19 107 PHE A O 1
ATOM 886 N N . GLY A 1 108 ? -1.005 5.537 3.909 1.00 94.62 108 GLY A N 1
ATOM 887 C CA . GLY A 1 108 ? 0.250 6.139 3.494 1.00 94.62 108 GLY A CA 1
ATOM 888 C C . GLY A 1 108 ? 1.210 5.084 2.913 1.00 94.62 108 GLY A C 1
ATOM 889 O O . GLY A 1 108 ? 1.089 3.898 3.220 1.00 94.62 108 GLY A O 1
ATOM 890 N N . PRO A 1 109 ? 2.202 5.485 2.091 1.00 95.94 109 PRO A N 1
ATOM 891 C CA . PRO A 1 109 ? 3.165 4.545 1.509 1.00 95.94 109 PRO A CA 1
ATOM 892 C C . PRO A 1 109 ? 3.910 3.684 2.540 1.00 95.94 109 PRO A C 1
ATOM 894 O O . PRO A 1 109 ? 4.201 2.530 2.257 1.00 95.94 109 PRO A O 1
ATOM 897 N N . SER A 1 110 ? 4.208 4.222 3.728 1.00 96.69 110 SER A N 1
ATOM 898 C CA . SER A 1 110 ? 4.900 3.480 4.789 1.00 96.69 110 SER A CA 1
ATOM 899 C C . SER A 1 110 ? 4.016 2.415 5.440 1.00 96.69 110 SER A C 1
ATOM 901 O O . SER A 1 110 ? 4.474 1.299 5.647 1.00 96.69 110 SER A O 1
ATOM 903 N N . SER A 1 111 ? 2.744 2.714 5.708 1.00 96.56 111 SER A N 1
ATOM 904 C CA . SER A 1 111 ? 1.787 1.753 6.275 1.00 96.56 111 SER A CA 1
ATOM 905 C C . SER A 1 111 ? 1.461 0.646 5.277 1.00 96.56 111 SER A C 1
ATOM 907 O O . SER A 1 111 ? 1.440 -0.529 5.633 1.00 96.56 111 SER A O 1
ATOM 909 N N . GLN A 1 112 ? 1.327 0.999 3.996 1.00 97.12 112 GLN A N 1
ATOM 910 C CA . GLN A 1 112 ? 1.225 0.017 2.921 1.00 97.12 112 GLN A CA 1
ATOM 911 C C . GLN A 1 112 ? 2.479 -0.870 2.833 1.00 97.12 112 GLN A C 1
ATOM 913 O O . GLN A 1 112 ? 2.336 -2.084 2.726 1.00 97.12 112 GLN A O 1
ATOM 918 N N . ALA A 1 113 ? 3.689 -0.308 2.947 1.00 96.81 113 ALA A N 1
ATOM 919 C CA . ALA A 1 113 ? 4.923 -1.096 2.978 1.00 96.81 113 ALA A CA 1
ATOM 920 C C . ALA A 1 113 ? 4.954 -2.093 4.154 1.00 96.81 113 ALA A C 1
ATOM 922 O O . ALA A 1 113 ? 5.355 -3.234 3.963 1.00 96.81 113 ALA A O 1
ATOM 923 N N . VAL A 1 114 ? 4.472 -1.714 5.343 1.00 96.06 114 VAL A N 1
ATOM 924 C CA . VAL A 1 114 ? 4.382 -2.635 6.494 1.00 96.06 114 VAL A CA 1
ATOM 925 C C . VAL A 1 114 ? 3.424 -3.801 6.218 1.00 96.06 114 VAL A C 1
ATOM 927 O O . VAL A 1 114 ? 3.768 -4.948 6.492 1.00 96.06 114 VAL A O 1
ATOM 930 N N . ILE A 1 115 ? 2.245 -3.540 5.642 1.00 95.94 115 ILE A N 1
ATOM 931 C CA . ILE A 1 115 ? 1.294 -4.605 5.276 1.00 95.94 115 ILE A CA 1
ATOM 932 C C . ILE A 1 115 ? 1.897 -5.551 4.233 1.00 95.94 115 ILE A C 1
ATOM 934 O O . ILE A 1 115 ? 1.812 -6.768 4.381 1.00 95.94 115 ILE A O 1
ATOM 938 N N . LEU A 1 116 ? 2.530 -5.008 3.193 1.00 95.62 116 LEU A N 1
ATOM 939 C CA . LEU A 1 116 ? 3.167 -5.810 2.146 1.00 95.62 116 LEU A CA 1
ATOM 940 C C . LEU A 1 116 ? 4.339 -6.627 2.702 1.00 95.62 116 LEU A C 1
ATOM 942 O O . LEU A 1 116 ? 4.507 -7.790 2.343 1.00 95.62 116 LEU A O 1
ATOM 946 N N . TYR A 1 117 ? 5.092 -6.075 3.652 1.00 93.94 117 TYR A N 1
ATOM 947 C CA . TYR A 1 117 ? 6.118 -6.815 4.381 1.00 93.94 117 TYR A CA 1
ATOM 948 C C . TYR A 1 117 ? 5.521 -7.988 5.171 1.00 93.94 117 TYR A C 1
ATOM 950 O O . TYR A 1 117 ? 6.013 -9.112 5.071 1.00 93.94 117 TYR A O 1
ATOM 958 N N . ALA A 1 118 ? 4.410 -7.763 5.883 1.00 92.88 118 ALA A N 1
ATOM 959 C CA . ALA A 1 118 ? 3.710 -8.808 6.638 1.00 92.88 118 ALA A CA 1
ATOM 960 C C . ALA A 1 118 ? 3.253 -9.951 5.725 1.00 92.88 118 ALA A C 1
ATOM 962 O O . ALA A 1 118 ? 3.430 -11.130 6.042 1.00 92.88 118 ALA A O 1
ATOM 963 N N . LEU A 1 119 ? 2.718 -9.584 4.559 1.00 92.94 119 LEU A N 1
ATOM 964 C CA . LEU A 1 119 ? 2.243 -10.512 3.545 1.00 92.94 119 LEU A CA 1
ATOM 965 C C . LEU A 1 119 ? 3.376 -11.255 2.834 1.00 92.94 119 LEU A C 1
ATOM 967 O O . LEU A 1 119 ? 3.162 -12.392 2.437 1.00 92.94 119 LEU A O 1
ATOM 971 N N . THR A 1 120 ? 4.562 -10.671 2.665 1.00 90.75 120 THR A N 1
ATOM 972 C CA . THR A 1 120 ? 5.656 -11.287 1.886 1.00 90.75 120 THR A CA 1
ATOM 973 C C . THR A 1 120 ? 6.649 -12.067 2.742 1.00 90.75 120 THR A C 1
ATOM 975 O O . THR A 1 120 ? 7.108 -13.126 2.322 1.00 90.75 120 THR A O 1
ATOM 978 N N . LYS A 1 121 ? 6.962 -11.604 3.958 1.00 83.69 121 LYS A N 1
ATOM 979 C CA . LYS A 1 121 ? 7.942 -12.249 4.851 1.00 83.69 121 LYS A CA 1
ATOM 980 C C . LYS A 1 121 ? 7.337 -13.196 5.886 1.00 83.69 121 LYS A C 1
ATOM 982 O O . LYS A 1 121 ? 8.078 -13.719 6.709 1.00 83.69 121 LYS A O 1
ATOM 987 N N . LYS A 1 122 ? 6.023 -13.455 5.824 1.00 75.06 122 LYS A N 1
ATOM 988 C CA . LYS A 1 122 ? 5.299 -14.341 6.756 1.00 75.06 122 LYS A CA 1
ATOM 989 C C . LYS A 1 122 ? 5.604 -13.955 8.217 1.00 75.06 122 LYS A C 1
ATOM 991 O O . LYS A 1 122 ? 6.155 -14.753 8.974 1.00 75.06 122 LYS A O 1
ATOM 996 N N . MET A 1 123 ? 5.291 -12.706 8.594 1.00 79.62 123 MET A N 1
ATOM 997 C CA . MET A 1 123 ? 5.502 -12.196 9.961 1.00 79.62 123 MET A CA 1
ATOM 998 C C . MET A 1 123 ? 4.596 -12.922 10.966 1.00 79.62 123 MET A C 1
ATOM 1000 O O . MET A 1 123 ? 3.518 -12.450 11.313 1.00 79.62 123 MET A O 1
ATOM 1004 N N . ASN A 1 124 ? 5.043 -14.092 11.416 1.00 73.62 124 ASN A N 1
ATOM 1005 C CA . ASN A 1 124 ? 4.319 -14.940 12.363 1.00 73.62 124 ASN A CA 1
ATOM 1006 C C . ASN A 1 124 ? 4.588 -14.557 13.823 1.00 73.62 124 ASN A C 1
ATOM 1008 O O . ASN A 1 124 ? 3.825 -14.942 14.710 1.00 73.62 124 ASN A O 1
ATOM 1012 N N . GLU A 1 125 ? 5.672 -13.816 14.051 1.00 85.50 125 GLU A N 1
ATOM 1013 C CA . GLU A 1 125 ? 6.094 -13.334 15.359 1.00 85.50 125 GLU A CA 1
ATOM 1014 C C . GLU A 1 125 ? 5.768 -11.846 15.531 1.00 85.50 125 GLU A C 1
ATOM 1016 O O . GLU A 1 125 ? 5.727 -11.100 14.545 1.00 85.50 125 GLU A O 1
ATOM 1021 N N . PRO A 1 126 ? 5.567 -11.380 16.775 1.00 89.00 126 PRO A N 1
ATOM 1022 C CA . PRO A 1 126 ? 5.242 -9.990 17.034 1.00 89.00 126 PRO A CA 1
ATOM 1023 C C . PRO A 1 126 ? 6.426 -9.080 16.712 1.00 89.00 126 PRO A C 1
ATOM 1025 O O . PRO A 1 126 ? 7.559 -9.346 17.123 1.00 89.00 126 PRO A O 1
ATOM 1028 N N . VAL A 1 127 ? 6.157 -7.954 16.056 1.00 91.06 127 VAL A N 1
ATOM 1029 C CA . VAL A 1 127 ? 7.193 -6.991 15.665 1.00 91.06 127 VAL A CA 1
ATOM 1030 C C . VAL A 1 127 ? 7.108 -5.696 16.451 1.00 91.06 127 VAL A C 1
ATOM 1032 O O . VAL A 1 127 ? 6.046 -5.253 16.888 1.00 91.06 127 VAL A O 1
ATOM 1035 N N . THR A 1 128 ? 8.260 -5.060 16.628 1.00 92.94 128 THR A N 1
ATOM 1036 C CA . THR A 1 128 ? 8.360 -3.732 17.230 1.00 92.94 128 THR A CA 1
ATOM 1037 C C . THR A 1 128 ? 8.509 -2.653 16.154 1.00 92.94 128 THR A C 1
ATOM 1039 O O . THR A 1 128 ? 9.082 -2.908 15.092 1.00 92.94 128 THR A O 1
ATOM 1042 N N . PRO A 1 129 ? 8.113 -1.396 16.443 1.00 92.81 129 PRO A N 1
ATOM 1043 C CA . PRO A 1 129 ? 8.383 -0.272 15.545 1.00 92.81 129 PRO A CA 1
ATOM 1044 C C . PRO A 1 129 ? 9.872 -0.086 15.206 1.00 92.81 129 PRO A C 1
ATOM 1046 O O . PRO A 1 129 ? 10.196 0.489 14.173 1.00 92.81 129 PRO A O 1
ATOM 1049 N N . THR A 1 130 ? 10.777 -0.516 16.092 1.00 94.12 130 THR A N 1
ATOM 1050 C CA . THR A 1 130 ? 12.227 -0.425 15.870 1.00 94.12 130 THR A CA 1
ATOM 1051 C C . THR A 1 130 ? 12.700 -1.459 14.850 1.00 94.12 130 THR A C 1
ATOM 1053 O O . THR A 1 130 ? 13.415 -1.086 13.931 1.00 94.12 130 THR A O 1
ATOM 1056 N N . GLN A 1 131 ? 12.250 -2.713 14.961 1.00 93.38 131 GLN A N 1
ATOM 1057 C CA . GLN A 1 131 ? 12.588 -3.764 13.989 1.00 93.38 131 GLN A CA 1
ATOM 1058 C C . GLN A 1 131 ? 12.097 -3.399 12.586 1.00 93.38 131 GLN A C 1
ATOM 1060 O O . GLN A 1 131 ? 12.886 -3.374 11.650 1.00 93.38 131 GLN A O 1
ATOM 1065 N N . LEU A 1 132 ? 10.832 -2.977 12.459 1.00 94.00 132 LEU A N 1
ATOM 1066 C CA . LEU A 1 132 ? 10.284 -2.547 11.167 1.00 94.00 132 LEU A CA 1
ATOM 1067 C C . LEU A 1 132 ? 11.039 -1.350 10.572 1.00 94.00 132 LEU A C 1
ATOM 1069 O O . LEU A 1 132 ? 11.136 -1.216 9.357 1.00 94.00 132 LEU A O 1
ATOM 1073 N N . ALA A 1 133 ? 11.566 -0.458 11.414 1.00 95.50 133 ALA A N 1
ATOM 1074 C CA . ALA A 1 133 ? 12.328 0.698 10.950 1.00 95.50 133 ALA A CA 1
ATOM 1075 C C . ALA A 1 133 ? 13.658 0.273 10.317 1.00 95.50 133 ALA A C 1
ATOM 1077 O O . ALA A 1 133 ? 14.021 0.793 9.261 1.00 95.50 133 ALA A O 1
ATOM 1078 N N . GLU A 1 134 ? 14.344 -0.687 10.939 1.00 94.12 134 GLU A N 1
ATOM 1079 C CA . GLU A 1 134 ? 15.585 -1.276 10.432 1.00 94.12 134 GLU A CA 1
ATOM 1080 C C . GLU A 1 134 ? 15.337 -2.076 9.146 1.00 94.12 134 GLU A C 1
ATOM 1082 O O . GLU A 1 134 ? 16.033 -1.868 8.156 1.00 94.12 134 GLU A O 1
ATOM 1087 N N . GLU A 1 135 ? 14.305 -2.920 9.126 1.00 92.69 135 GLU A N 1
ATOM 1088 C CA . GLU A 1 135 ? 13.987 -3.795 7.990 1.00 92.69 135 GLU A CA 1
ATOM 1089 C C . GLU A 1 135 ? 13.487 -3.031 6.759 1.00 92.69 135 GLU A C 1
ATOM 1091 O O . GLU A 1 135 ? 13.820 -3.385 5.629 1.00 92.69 135 GLU A O 1
ATOM 1096 N N . LEU A 1 136 ? 12.692 -1.975 6.959 1.00 94.12 136 LEU A N 1
ATOM 1097 C CA . LEU A 1 136 ? 12.059 -1.231 5.867 1.00 94.12 136 LEU A CA 1
ATOM 1098 C C . LEU A 1 136 ? 12.783 0.077 5.511 1.00 94.12 136 LEU A C 1
ATOM 1100 O O . LEU A 1 136 ? 12.374 0.773 4.580 1.00 94.12 136 LEU A O 1
ATOM 1104 N N . GLY A 1 137 ? 13.835 0.447 6.248 1.00 93.88 137 GLY A N 1
ATOM 1105 C CA . GLY A 1 137 ? 14.607 1.669 5.999 1.00 93.88 137 GLY A CA 1
ATOM 1106 C C . GLY A 1 137 ? 13.830 2.966 6.272 1.00 93.88 137 GLY A C 1
ATOM 1107 O O . GLY A 1 137 ? 14.060 3.991 5.620 1.00 93.88 137 GLY A O 1
ATOM 1108 N N . TYR A 1 138 ? 12.891 2.940 7.222 1.00 95.69 138 TYR A N 1
ATOM 1109 C CA . TYR A 1 138 ? 12.136 4.115 7.673 1.00 95.69 138 TYR A CA 1
ATOM 1110 C C . TYR A 1 138 ? 12.581 4.562 9.067 1.00 95.69 138 TYR A C 1
ATOM 1112 O O . TYR A 1 138 ? 13.203 3.822 9.816 1.00 95.69 138 TYR A O 1
ATOM 1120 N N . SER A 1 139 ? 12.231 5.788 9.467 1.00 96.75 139 SER A N 1
ATOM 1121 C CA . SER A 1 139 ? 12.463 6.208 10.852 1.00 96.75 139 SER A CA 1
ATOM 1122 C C . SER A 1 139 ? 11.509 5.492 11.811 1.00 96.75 139 SER A C 1
ATOM 1124 O O . SER A 1 139 ? 10.342 5.257 11.483 1.00 96.75 139 SER A O 1
ATOM 1126 N N . ARG A 1 140 ? 11.956 5.247 13.048 1.00 95.25 140 ARG A N 1
ATOM 1127 C CA . ARG A 1 140 ? 11.114 4.676 14.115 1.00 95.25 140 ARG A CA 1
ATOM 1128 C C . ARG A 1 140 ? 9.799 5.438 14.302 1.00 95.25 140 ARG A C 1
ATOM 1130 O O . ARG A 1 140 ? 8.755 4.823 14.465 1.00 95.25 140 ARG A O 1
ATOM 1137 N N . MET A 1 141 ? 9.830 6.771 14.225 1.00 94.44 141 MET A N 1
ATOM 1138 C CA . MET A 1 141 ? 8.625 7.607 14.318 1.00 94.44 141 MET A CA 1
ATOM 1139 C C . MET A 1 141 ? 7.636 7.339 13.172 1.00 94.44 141 MET A C 1
ATOM 1141 O O . MET A 1 141 ? 6.427 7.337 13.393 1.00 94.44 141 MET A O 1
ATOM 1145 N N . THR A 1 142 ? 8.140 7.094 11.958 1.00 95.94 142 THR A N 1
ATOM 1146 C CA . THR A 1 142 ? 7.307 6.728 10.802 1.00 95.94 142 THR A CA 1
ATOM 1147 C C . THR A 1 142 ? 6.664 5.362 11.015 1.00 95.94 142 THR A C 1
ATOM 1149 O O . THR A 1 142 ? 5.478 5.206 10.737 1.00 95.94 142 THR A O 1
ATOM 1152 N N . MET A 1 143 ? 7.412 4.393 11.550 1.00 96.12 143 MET A N 1
ATOM 1153 C CA . MET A 1 143 ? 6.879 3.062 11.846 1.00 96.12 143 MET A CA 1
ATOM 1154 C C . MET A 1 143 ? 5.857 3.087 12.976 1.00 96.12 143 MET A C 1
ATOM 1156 O O . MET A 1 143 ? 4.814 2.465 12.833 1.00 96.12 143 MET A O 1
ATOM 1160 N N . THR A 1 144 ? 6.070 3.872 14.039 1.00 93.19 144 THR A N 1
ATOM 1161 C CA . THR A 1 144 ? 5.047 4.074 15.077 1.00 93.19 144 THR A CA 1
ATOM 1162 C C . THR A 1 144 ? 3.740 4.574 14.465 1.00 93.19 144 THR A C 1
ATOM 1164 O O . THR A 1 144 ? 2.716 3.928 14.642 1.00 93.19 144 THR A O 1
ATOM 1167 N N . ARG A 1 145 ? 3.789 5.651 13.668 1.00 94.19 145 ARG A N 1
ATOM 1168 C CA . ARG A 1 145 ? 2.596 6.199 12.999 1.00 94.19 145 ARG A CA 1
ATOM 1169 C C . ARG A 1 145 ? 1.937 5.202 12.048 1.00 94.19 145 ARG A C 1
ATOM 1171 O O . ARG A 1 145 ? 0.717 5.143 11.982 1.00 94.19 145 ARG A O 1
ATOM 1178 N N . SER A 1 146 ? 2.744 4.438 11.314 1.00 95.50 146 SER A N 1
ATOM 1179 C CA . SER A 1 146 ? 2.239 3.441 10.365 1.00 95.50 146 SER A CA 1
ATOM 1180 C C . SER A 1 146 ? 1.502 2.315 11.089 1.00 95.50 146 SER A C 1
ATOM 1182 O O . SER A 1 146 ? 0.437 1.891 10.661 1.00 95.50 146 SER A O 1
ATOM 1184 N N . LEU A 1 147 ? 2.039 1.873 12.226 1.00 93.81 147 LEU A N 1
ATOM 1185 C CA . LEU A 1 147 ? 1.404 0.880 13.082 1.00 93.81 147 LEU A CA 1
ATOM 1186 C C . LEU A 1 147 ? 0.126 1.411 13.742 1.00 93.81 147 LEU A C 1
ATOM 1188 O O . LEU A 1 147 ? -0.844 0.671 13.828 1.00 93.81 147 LEU A O 1
ATOM 1192 N N . ASP A 1 148 ? 0.088 2.684 14.145 1.00 91.31 148 ASP A N 1
ATOM 1193 C CA . ASP A 1 148 ? -1.132 3.321 14.670 1.00 91.31 148 ASP A CA 1
ATOM 1194 C C . ASP A 1 148 ? -2.246 3.375 13.604 1.00 91.31 148 ASP A C 1
ATOM 1196 O O . ASP A 1 148 ? -3.419 3.150 13.906 1.00 91.31 148 ASP A O 1
ATOM 1200 N N . GLU A 1 149 ? -1.888 3.640 12.342 1.00 93.69 149 GLU A N 1
ATOM 1201 C CA . GLU A 1 149 ? -2.820 3.633 11.205 1.00 93.69 149 GLU A CA 1
ATOM 1202 C C . GLU A 1 149 ? -3.366 2.223 10.915 1.00 93.69 149 GLU A C 1
ATOM 1204 O O . GLU A 1 149 ? -4.564 2.056 10.686 1.00 93.69 149 GLU A O 1
ATOM 1209 N N . ILE A 1 150 ? -2.503 1.205 10.977 1.00 93.75 150 ILE A N 1
ATOM 1210 C CA . ILE A 1 150 ? -2.856 -0.210 10.776 1.00 93.75 150 ILE A CA 1
ATOM 1211 C C . ILE A 1 150 ? -3.745 -0.732 11.913 1.00 93.75 150 ILE A C 1
ATOM 1213 O O . ILE A 1 150 ? -4.744 -1.403 11.654 1.00 93.75 150 ILE A O 1
ATOM 1217 N N . GLU A 1 151 ? -3.413 -0.402 13.161 1.00 91.69 151 GLU A N 1
ATOM 1218 C CA . GLU A 1 151 ? -4.208 -0.734 14.348 1.00 91.69 151 GLU A CA 1
ATOM 1219 C C . GLU A 1 151 ? -5.596 -0.077 14.278 1.00 91.69 151 GLU A C 1
ATOM 1221 O O . GLU A 1 151 ? -6.611 -0.740 14.481 1.00 91.69 151 GLU A O 1
ATOM 1226 N N . SER A 1 152 ? -5.670 1.198 13.875 1.00 89.81 152 SER A N 1
ATOM 1227 C CA . SER A 1 152 ? -6.948 1.910 13.680 1.00 89.81 152 SER A CA 1
ATOM 1228 C C . SER A 1 152 ? -7.830 1.284 12.590 1.00 89.81 152 SER A C 1
ATOM 1230 O O . SER A 1 152 ? -9.057 1.433 12.608 1.00 89.81 152 SER A O 1
ATOM 1232 N N . ALA A 1 153 ? -7.205 0.600 11.628 1.00 89.62 153 ALA A N 1
ATOM 1233 C CA . ALA A 1 153 ? -7.863 -0.158 10.570 1.00 89.62 153 ALA A CA 1
ATOM 1234 C C . ALA A 1 153 ? -8.205 -1.606 10.972 1.00 89.62 153 ALA A C 1
ATOM 1236 O O . ALA A 1 153 ? -8.723 -2.342 10.137 1.00 89.62 153 ALA A O 1
ATOM 1237 N N . GLU A 1 154 ? -7.950 -2.005 12.225 1.00 90.69 154 GLU A N 1
ATOM 1238 C CA . GLU A 1 154 ? -8.233 -3.348 12.758 1.00 90.69 154 GLU A CA 1
ATOM 1239 C C . GLU A 1 154 ? -7.509 -4.467 11.978 1.00 90.69 154 GLU A C 1
ATOM 1241 O O . GLU A 1 154 ? -8.002 -5.588 11.853 1.00 90.69 154 GLU A O 1
ATOM 1246 N N . LEU A 1 155 ? -6.325 -4.159 11.431 1.00 91.38 155 LEU A N 1
ATOM 1247 C CA . LEU A 1 155 ? -5.492 -5.112 10.679 1.00 91.38 155 LEU A CA 1
ATOM 1248 C C . LEU A 1 155 ? -4.363 -5.729 11.511 1.00 91.38 155 LEU A C 1
ATOM 1250 O O . LEU A 1 155 ? -3.714 -6.672 11.055 1.00 91.38 155 LEU A O 1
ATOM 1254 N N . ALA A 1 156 ? -4.109 -5.190 12.702 1.00 91.25 156 ALA A N 1
ATOM 1255 C CA . ALA A 1 156 ? -3.139 -5.723 13.642 1.00 91.25 156 ALA A CA 1
ATOM 1256 C C . ALA A 1 156 ? -3.565 -5.434 15.082 1.00 91.25 156 ALA A C 1
ATOM 1258 O O . ALA A 1 156 ? -4.174 -4.401 15.364 1.00 91.25 156 ALA A O 1
ATOM 1259 N N . GLU A 1 157 ? -3.197 -6.333 15.987 1.00 88.19 157 GLU A N 1
ATOM 1260 C CA . GLU A 1 157 ? -3.375 -6.163 17.423 1.00 88.19 157 GLU A CA 1
ATOM 1261 C C . GLU A 1 157 ? -2.090 -5.641 18.053 1.00 88.19 157 GLU A C 1
ATOM 1263 O O . GLU A 1 157 ? -0.980 -6.028 17.680 1.00 88.19 157 GLU A O 1
ATOM 1268 N N . VAL A 1 158 ? -2.234 -4.770 19.045 1.00 85.38 158 VAL A N 1
ATOM 1269 C CA . VAL A 1 158 ? -1.099 -4.207 19.766 1.00 85.38 158 VAL A CA 1
ATOM 1270 C C . VAL A 1 158 ? -1.133 -4.664 21.208 1.00 85.38 158 VAL A C 1
ATOM 1272 O O . VAL A 1 158 ? -2.126 -4.510 21.913 1.00 85.38 158 VAL A O 1
ATOM 1275 N N . SER A 1 159 ? -0.003 -5.189 21.669 1.00 86.94 159 SER A N 1
ATOM 1276 C CA . SER A 1 159 ? 0.217 -5.494 23.073 1.00 86.94 159 SER A CA 1
ATOM 1277 C C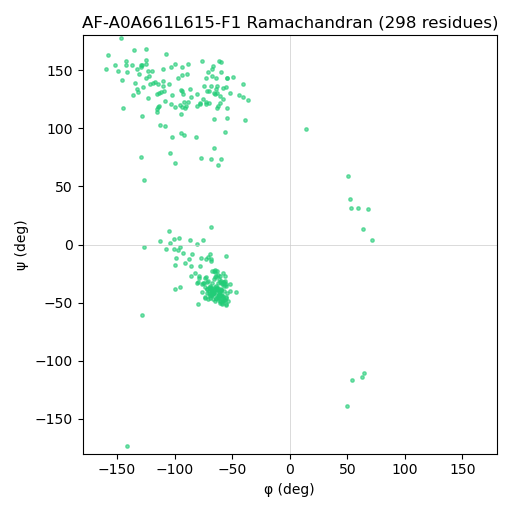 . SER A 1 159 ? 1.479 -4.815 23.590 1.00 86.94 159 SER A C 1
ATOM 1279 O O . SER A 1 159 ? 2.371 -4.405 22.839 1.00 86.94 159 SER A O 1
ATOM 1281 N N . VAL A 1 160 ? 1.547 -4.651 24.908 1.00 85.38 160 VAL A N 1
ATOM 1282 C CA . VAL A 1 160 ? 2.706 -4.070 25.582 1.00 85.38 160 VAL A CA 1
ATOM 1283 C C . VAL A 1 160 ? 3.354 -5.150 26.435 1.00 85.38 160 VAL A C 1
ATOM 1285 O O . VAL A 1 160 ? 2.738 -5.673 27.358 1.00 85.38 160 VAL A O 1
ATOM 1288 N N . ALA A 1 161 ? 4.616 -5.460 26.141 1.00 81.75 161 ALA A N 1
ATOM 1289 C CA . ALA A 1 161 ? 5.446 -6.336 26.959 1.00 81.75 161 ALA A CA 1
ATOM 1290 C C . ALA A 1 161 ? 6.578 -5.508 27.582 1.00 81.75 161 ALA A C 1
ATOM 1292 O O . ALA A 1 161 ? 7.542 -5.110 26.915 1.00 81.75 161 ALA A O 1
ATOM 1293 N N . GLY A 1 162 ? 6.440 -5.187 28.871 1.00 84.25 162 GLY A N 1
ATOM 1294 C CA . GLY A 1 162 ? 7.349 -4.278 29.569 1.00 84.25 162 GLY A CA 1
ATOM 1295 C C . GLY A 1 162 ? 7.312 -2.867 28.969 1.00 84.25 162 GLY A C 1
ATOM 1296 O O . GLY A 1 162 ? 6.298 -2.185 29.049 1.00 84.25 162 GLY A O 1
ATOM 1297 N N . ARG A 1 163 ? 8.424 -2.419 28.365 1.00 80.06 163 ARG A N 1
ATOM 1298 C CA . ARG A 1 163 ? 8.532 -1.112 27.672 1.00 80.06 163 ARG A CA 1
ATOM 1299 C C . ARG A 1 163 ? 8.427 -1.213 26.144 1.00 80.06 163 ARG A C 1
ATOM 1301 O O . ARG A 1 163 ? 8.646 -0.218 25.453 1.00 80.06 163 ARG A O 1
ATOM 1308 N N . LYS A 1 164 ? 8.167 -2.406 25.601 1.00 84.06 164 LYS A N 1
ATOM 1309 C CA . LYS A 1 164 ? 8.108 -2.642 24.154 1.00 84.06 164 LYS A CA 1
ATOM 1310 C C . LYS A 1 164 ? 6.655 -2.728 23.694 1.00 84.06 164 LYS A C 1
ATOM 1312 O O . LYS A 1 164 ? 5.879 -3.506 24.242 1.00 84.06 164 LYS A O 1
ATOM 1317 N N . ARG A 1 165 ? 6.326 -1.952 22.659 1.00 86.38 165 ARG A N 1
ATOM 1318 C CA . ARG A 1 165 ? 5.113 -2.134 21.856 1.00 86.38 165 ARG A CA 1
ATOM 1319 C C . ARG A 1 165 ? 5.350 -3.298 20.899 1.00 86.38 165 ARG A C 1
ATOM 1321 O O . ARG A 1 165 ? 6.297 -3.232 20.115 1.00 86.38 165 ARG A O 1
ATOM 1328 N N . LEU A 1 166 ? 4.515 -4.322 20.993 1.00 89.75 166 LEU A N 1
ATOM 1329 C CA . LEU A 1 166 ? 4.500 -5.486 20.117 1.00 89.75 166 LEU A CA 1
ATOM 1330 C C . LEU A 1 166 ? 3.256 -5.417 19.240 1.00 89.75 166 LEU A C 1
ATOM 1332 O O . LEU A 1 166 ? 2.163 -5.166 19.744 1.00 89.75 166 LEU A O 1
ATOM 1336 N N . VAL A 1 167 ? 3.434 -5.628 17.943 1.00 90.19 167 VAL A N 1
ATOM 1337 C CA . VAL A 1 167 ? 2.347 -5.659 16.967 1.00 90.19 167 VAL A CA 1
ATOM 1338 C C . VAL A 1 167 ? 2.215 -7.063 16.408 1.00 90.19 167 VAL A C 1
ATOM 1340 O O . VAL A 1 167 ? 3.204 -7.651 15.976 1.00 90.19 167 VAL A O 1
ATOM 1343 N N . HIS A 1 168 ? 0.989 -7.571 16.415 1.00 90.69 168 HIS A N 1
ATOM 1344 C CA . HIS A 1 168 ? 0.616 -8.909 15.986 1.00 90.69 168 HIS A CA 1
ATOM 1345 C C . HIS A 1 168 ? -0.275 -8.790 14.758 1.00 90.69 168 HIS A C 1
ATOM 1347 O O . HIS A 1 168 ? -1.348 -8.191 14.821 1.00 90.69 168 HIS A O 1
ATOM 1353 N N . PHE A 1 169 ? 0.171 -9.348 13.639 1.00 90.56 169 PHE A N 1
ATOM 1354 C CA . PHE A 1 169 ? -0.654 -9.465 12.441 1.00 90.56 169 PHE A CA 1
ATOM 1355 C C . PHE A 1 169 ? -1.450 -10.771 12.469 1.00 90.56 169 PHE A C 1
ATOM 1357 O O . PHE A 1 169 ? -1.049 -11.745 13.111 1.00 90.56 169 PHE A O 1
ATOM 1364 N N . ASP A 1 170 ? -2.577 -10.790 11.757 1.00 84.00 170 ASP A N 1
ATOM 1365 C CA . ASP A 1 170 ? -3.358 -12.010 11.564 1.00 84.00 170 ASP A CA 1
ATOM 1366 C C . ASP A 1 170 ? -2.477 -13.086 10.906 1.00 84.00 170 ASP A C 1
ATOM 1368 O O . ASP A 1 170 ? -1.880 -12.862 9.849 1.00 84.00 170 ASP A O 1
ATOM 1372 N N . LYS A 1 171 ? -2.394 -14.262 11.540 1.00 83.44 171 LYS A N 1
ATOM 1373 C CA . LYS A 1 171 ? -1.623 -15.403 11.022 1.00 83.44 171 LYS A CA 1
ATOM 1374 C C . LYS A 1 171 ? -2.205 -15.923 9.708 1.00 83.44 171 LYS A C 1
ATOM 1376 O O . LYS A 1 171 ? -1.492 -16.533 8.917 1.00 83.44 171 LYS A O 1
ATOM 1381 N N . ASN A 1 172 ? -3.492 -15.682 9.459 1.00 89.62 172 ASN A N 1
ATOM 1382 C CA . ASN A 1 172 ? -4.116 -15.977 8.183 1.00 89.62 172 ASN A CA 1
ATOM 1383 C C . ASN A 1 172 ? -3.811 -14.851 7.180 1.00 89.62 172 ASN A C 1
ATOM 1385 O O . ASN A 1 172 ? -4.546 -13.868 7.070 1.00 89.62 172 ASN A O 1
ATOM 1389 N N . ARG A 1 173 ? -2.737 -15.016 6.398 1.00 91.06 173 ARG A N 1
ATOM 1390 C CA . ARG A 1 173 ? -2.309 -14.033 5.385 1.00 91.06 173 ARG A CA 1
ATOM 1391 C C . ARG A 1 173 ? -3.365 -13.752 4.323 1.00 91.06 173 ARG A C 1
ATOM 1393 O O . ARG A 1 173 ? -3.451 -12.620 3.849 1.00 91.06 173 ARG A O 1
ATOM 1400 N N . ARG A 1 174 ? -4.185 -14.745 3.963 1.00 91.38 174 ARG A N 1
ATOM 1401 C CA . ARG A 1 174 ? -5.280 -14.559 2.997 1.00 91.38 174 ARG A CA 1
ATOM 1402 C C . ARG A 1 174 ? -6.332 -13.615 3.551 1.00 91.38 174 ARG A C 1
ATOM 1404 O O . ARG A 1 174 ? -6.797 -12.722 2.843 1.00 91.38 174 ARG A O 1
ATOM 1411 N N . GLU A 1 175 ? -6.656 -13.771 4.826 1.00 91.62 175 GLU A N 1
ATOM 1412 C CA . GLU A 1 175 ? -7.583 -12.882 5.510 1.00 91.62 175 GLU A CA 1
ATOM 1413 C C . GLU A 1 175 ? -6.983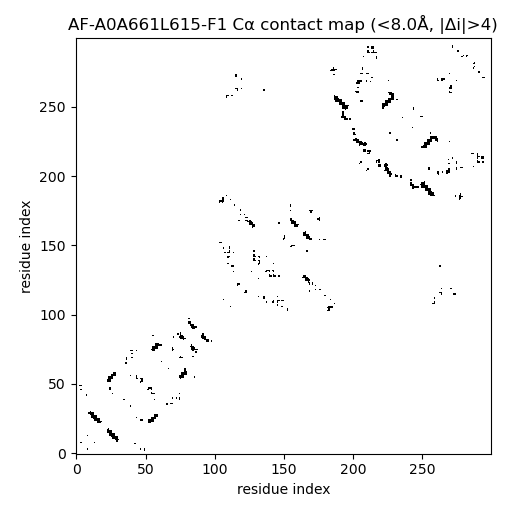 -11.486 5.726 1.00 91.62 175 GLU A C 1
ATOM 1415 O O . GLU A 1 175 ? -7.668 -10.492 5.477 1.00 91.62 175 GLU A O 1
ATOM 1420 N N . LEU A 1 176 ? -5.696 -11.392 6.085 1.00 93.62 176 LEU A N 1
ATOM 1421 C CA . LEU A 1 176 ? -4.978 -10.116 6.167 1.00 93.62 176 LEU A CA 1
ATOM 1422 C C . LEU A 1 176 ? -5.010 -9.371 4.829 1.00 93.62 176 LEU A C 1
ATOM 1424 O O . LEU A 1 176 ? -5.360 -8.194 4.795 1.00 93.62 176 LEU A O 1
ATOM 1428 N N . TRP A 1 177 ? -4.705 -10.051 3.720 1.00 95.19 177 TRP A N 1
ATOM 1429 C CA . TRP A 1 177 ? -4.772 -9.470 2.379 1.00 95.19 177 TRP A CA 1
ATOM 1430 C C . TRP A 1 177 ? -6.176 -8.964 2.056 1.00 95.19 177 TRP A C 1
ATOM 1432 O O . TRP A 1 177 ? -6.345 -7.805 1.677 1.00 95.19 177 TRP A O 1
ATOM 1442 N N . ARG A 1 178 ? -7.196 -9.804 2.264 1.00 94.50 178 ARG A N 1
ATOM 1443 C CA . ARG A 1 178 ? -8.597 -9.466 1.990 1.00 94.50 178 ARG A CA 1
ATOM 1444 C C . ARG A 1 178 ? -9.062 -8.247 2.789 1.00 94.50 178 ARG A C 1
ATOM 1446 O O . ARG A 1 178 ? -9.721 -7.371 2.229 1.00 94.50 178 ARG A O 1
ATOM 1453 N N . LYS A 1 179 ? -8.727 -8.183 4.084 1.00 94.19 179 LYS A N 1
ATOM 1454 C CA . LYS A 1 179 ? -9.066 -7.056 4.967 1.00 94.19 179 LYS A CA 1
ATOM 1455 C C . LYS A 1 179 ? -8.271 -5.797 4.619 1.00 94.19 179 LYS A C 1
ATOM 1457 O O . LYS A 1 179 ? -8.825 -4.704 4.681 1.00 94.19 179 LYS A O 1
ATOM 1462 N N . ALA A 1 180 ? -7.001 -5.934 4.237 1.00 95.69 180 ALA A N 1
ATOM 1463 C CA . ALA A 1 180 ? -6.138 -4.803 3.923 1.00 95.69 180 ALA A CA 1
ATOM 1464 C C . ALA A 1 180 ? -6.436 -4.183 2.553 1.00 95.69 180 ALA A C 1
ATOM 1466 O O . ALA A 1 180 ? -6.328 -2.968 2.411 1.00 95.69 180 ALA A O 1
ATOM 1467 N N . LEU A 1 181 ? -6.835 -4.979 1.555 1.00 95.00 181 LEU A N 1
ATOM 1468 C CA . LEU A 1 181 ? -7.001 -4.556 0.159 1.00 95.00 181 LEU A CA 1
ATOM 1469 C C . LEU A 1 181 ? -7.777 -3.231 -0.044 1.00 95.00 181 LEU A C 1
ATOM 1471 O O . LEU A 1 181 ? -7.318 -2.412 -0.847 1.00 95.00 181 LEU A O 1
ATOM 1475 N N . PRO A 1 182 ? -8.879 -2.941 0.683 1.00 94.44 182 PRO A N 1
ATOM 1476 C CA . PRO A 1 182 ? -9.595 -1.664 0.588 1.00 94.44 182 PRO A CA 1
ATOM 1477 C C . PRO A 1 182 ? -8.778 -0.429 1.006 1.00 94.44 182 PRO A C 1
ATOM 1479 O O . PRO A 1 182 ? -9.103 0.680 0.586 1.00 94.44 182 PRO A O 1
ATOM 1482 N N . HIS A 1 183 ? -7.741 -0.608 1.827 1.00 95.62 183 HIS A N 1
ATOM 1483 C CA . HIS A 1 183 ? -6.854 0.447 2.323 1.00 95.62 183 HIS A CA 1
ATOM 1484 C C . HIS A 1 183 ? -5.630 0.669 1.422 1.00 95.62 183 HIS A C 1
ATOM 1486 O O . HIS A 1 183 ? -4.954 1.694 1.531 1.00 95.62 183 HIS A O 1
ATOM 1492 N N . LEU A 1 184 ? -5.332 -0.281 0.530 1.00 96.44 184 LEU A N 1
ATOM 1493 C CA . LEU A 1 184 ? -4.142 -0.269 -0.318 1.00 96.44 184 LEU A CA 1
ATOM 1494 C C . LEU A 1 184 ? -4.406 0.459 -1.641 1.00 96.44 184 LEU A C 1
ATOM 1496 O O . LEU A 1 184 ? -5.496 0.395 -2.224 1.00 96.44 184 LEU A O 1
ATOM 1500 N N . LYS A 1 185 ? -3.376 1.131 -2.152 1.00 95.44 185 LYS A N 1
ATOM 1501 C CA . LYS A 1 185 ? -3.391 1.856 -3.431 1.00 95.44 185 LYS A CA 1
ATOM 1502 C C . LYS A 1 185 ? -2.276 1.385 -4.354 1.00 95.44 185 LYS A C 1
ATOM 1504 O O . LYS A 1 185 ? -1.361 0.685 -3.924 1.00 95.44 185 LYS A O 1
ATOM 1509 N N . THR A 1 186 ? -2.345 1.801 -5.615 1.00 96.94 186 THR A N 1
ATOM 1510 C CA . THR A 1 186 ? -1.249 1.559 -6.556 1.00 96.94 186 THR A CA 1
ATOM 1511 C C . THR A 1 186 ? 0.072 2.124 -6.005 1.00 96.94 186 THR A C 1
ATOM 1513 O O . THR A 1 186 ? 0.079 3.236 -5.456 1.00 96.94 186 THR A O 1
ATOM 1516 N N . PRO A 1 187 ? 1.191 1.377 -6.099 1.00 97.31 187 PRO A N 1
ATOM 1517 C CA . PRO A 1 187 ? 2.507 1.935 -5.823 1.00 97.31 187 PRO A CA 1
ATOM 1518 C C . PRO A 1 187 ? 2.905 3.021 -6.820 1.00 97.31 187 PRO A C 1
ATOM 1520 O O . PRO A 1 187 ? 3.692 3.896 -6.449 1.00 97.31 187 PRO A O 1
ATOM 1523 N N . VAL A 1 188 ? 2.387 2.954 -8.049 1.00 98.00 188 VAL A N 1
ATOM 1524 C CA . VAL A 1 188 ? 2.803 3.776 -9.187 1.00 98.00 188 VAL A CA 1
ATOM 1525 C C . VAL A 1 188 ? 2.357 5.219 -8.978 1.00 98.00 188 VAL A C 1
ATOM 1527 O O . VAL A 1 188 ? 1.175 5.507 -8.794 1.00 98.00 188 VAL A O 1
ATOM 1530 N N . ARG A 1 189 ? 3.322 6.140 -8.977 1.00 96.94 189 ARG A N 1
ATOM 1531 C CA . ARG A 1 189 ? 3.088 7.588 -8.878 1.00 96.94 189 ARG A CA 1
ATOM 1532 C C . ARG A 1 189 ? 3.153 8.280 -10.229 1.00 96.94 189 ARG A C 1
ATOM 1534 O O . ARG A 1 189 ? 2.407 9.224 -10.458 1.00 96.94 189 ARG A O 1
ATOM 1541 N N . GLU A 1 190 ? 4.078 7.844 -11.072 1.00 95.38 190 GLU A N 1
ATOM 1542 C CA . GLU A 1 190 ? 4.258 8.325 -12.438 1.00 95.38 190 GLU A CA 1
ATOM 1543 C C . GLU A 1 190 ? 4.855 7.201 -13.291 1.00 95.38 190 GLU A C 1
ATOM 1545 O O . GLU A 1 190 ? 5.542 6.319 -12.769 1.00 95.38 190 GLU A O 1
ATOM 1550 N N . ASN A 1 191 ? 4.604 7.265 -14.595 1.00 95.62 191 ASN A N 1
ATOM 1551 C CA . ASN A 1 191 ? 5.217 6.412 -15.604 1.00 95.62 191 ASN A CA 1
ATOM 1552 C C . ASN A 1 191 ? 6.171 7.276 -16.430 1.00 95.62 191 ASN A C 1
ATOM 1554 O O . ASN A 1 191 ? 5.843 8.410 -16.790 1.00 95.62 191 ASN A O 1
ATOM 1558 N N . VAL A 1 192 ? 7.361 6.753 -16.704 1.00 95.88 192 VAL A N 1
ATOM 1559 C CA . VAL A 1 192 ? 8.422 7.454 -17.426 1.00 95.88 192 VAL A CA 1
ATOM 1560 C C . VAL A 1 192 ? 8.908 6.591 -18.580 1.00 95.88 192 VAL A C 1
ATOM 1562 O O . VAL A 1 192 ? 9.159 5.401 -18.422 1.00 95.88 192 VAL A O 1
ATOM 1565 N N . TRP A 1 193 ? 9.089 7.210 -19.739 1.00 96.38 193 TRP A N 1
ATOM 1566 C CA . TRP A 1 193 ? 9.623 6.558 -20.928 1.00 96.38 193 TRP A CA 1
ATOM 1567 C C . TRP A 1 193 ? 11.137 6.731 -20.971 1.00 96.38 193 TRP A C 1
ATOM 1569 O O . TRP A 1 193 ? 11.626 7.862 -20.949 1.00 96.38 193 TRP A O 1
ATOM 1579 N N . LEU A 1 194 ? 11.877 5.624 -21.023 1.00 95.19 194 LEU A N 1
ATOM 1580 C CA . LEU A 1 194 ? 13.335 5.643 -21.034 1.00 95.19 194 LEU A CA 1
ATOM 1581 C C . LEU A 1 194 ? 13.902 5.059 -22.327 1.00 95.19 194 LEU A C 1
ATOM 1583 O O . LEU A 1 194 ? 13.453 4.029 -22.841 1.00 95.19 194 LEU A O 1
ATOM 1587 N N . LYS A 1 195 ? 14.954 5.702 -22.834 1.00 94.19 195 LYS A N 1
ATOM 1588 C CA . LYS A 1 195 ? 15.731 5.203 -23.972 1.00 94.19 195 LYS A CA 1
ATOM 1589 C C . LYS A 1 195 ? 16.434 3.886 -23.640 1.00 94.19 195 LYS A C 1
ATOM 1591 O O . LYS A 1 195 ? 16.554 3.026 -24.508 1.00 94.19 195 LYS A O 1
ATOM 1596 N N . THR A 1 196 ? 16.890 3.723 -22.403 1.00 92.56 196 THR A N 1
ATOM 1597 C CA . THR A 1 196 ? 17.419 2.474 -21.846 1.00 92.56 196 THR A CA 1
ATOM 1598 C C . THR A 1 196 ? 17.320 2.499 -20.321 1.00 92.56 196 THR A C 1
ATOM 1600 O O . THR A 1 196 ? 17.167 3.564 -19.723 1.00 92.56 196 THR A O 1
ATOM 1603 N N . VAL A 1 197 ? 17.422 1.332 -19.681 1.00 90.44 197 VAL A N 1
ATOM 1604 C CA . VAL A 1 197 ? 17.586 1.261 -18.223 1.00 90.44 197 VAL A CA 1
ATOM 1605 C C . VAL A 1 197 ? 18.916 1.914 -17.848 1.00 90.44 197 VAL A C 1
ATOM 1607 O O . VAL A 1 197 ? 19.923 1.698 -18.519 1.00 90.44 197 VAL A O 1
ATOM 1610 N N . ILE A 1 198 ? 18.899 2.729 -16.796 1.00 93.31 198 ILE A N 1
ATOM 1611 C CA . ILE A 1 198 ? 20.082 3.415 -16.275 1.00 93.31 198 ILE A CA 1
ATOM 1612 C C . ILE A 1 198 ? 20.727 2.510 -15.227 1.00 93.31 198 ILE A C 1
ATOM 1614 O O . ILE A 1 198 ? 20.099 2.235 -14.208 1.00 93.31 198 ILE A O 1
ATOM 1618 N N . ASP A 1 199 ? 21.975 2.096 -15.447 1.00 91.75 199 ASP A N 1
ATOM 1619 C CA . ASP A 1 199 ? 22.677 1.122 -14.590 1.00 91.75 199 ASP A CA 1
ATOM 1620 C C . ASP A 1 199 ? 22.769 1.545 -13.113 1.00 91.75 199 ASP A C 1
ATOM 1622 O O . ASP A 1 199 ? 22.742 0.709 -12.213 1.00 91.75 199 ASP A O 1
ATOM 1626 N N . GLU A 1 200 ? 22.857 2.850 -12.845 1.00 94.00 200 GLU A N 1
ATOM 1627 C CA . GLU A 1 200 ? 22.929 3.395 -11.482 1.00 94.00 200 GLU A CA 1
ATOM 1628 C C . GLU A 1 200 ? 21.581 3.412 -10.747 1.00 94.00 200 GLU A C 1
ATOM 1630 O O . GLU A 1 200 ? 21.546 3.699 -9.550 1.00 94.00 200 GLU A O 1
ATOM 1635 N N . LEU A 1 201 ? 20.468 3.169 -11.444 1.00 95.50 201 LEU A N 1
ATOM 1636 C CA . LEU A 1 201 ? 19.138 3.179 -10.851 1.00 95.50 201 LEU A CA 1
ATOM 1637 C C . LEU A 1 201 ? 18.778 1.769 -10.367 1.00 95.50 201 LEU A C 1
ATOM 1639 O O . LEU A 1 201 ? 18.620 0.869 -11.193 1.00 95.50 201 LEU A O 1
ATOM 1643 N N . PRO A 1 202 ? 18.566 1.561 -9.055 1.00 95.88 202 PRO A N 1
ATOM 1644 C CA . PRO A 1 202 ? 18.032 0.301 -8.567 1.00 95.88 202 PRO A CA 1
ATOM 1645 C C . PRO A 1 202 ? 16.619 0.097 -9.119 1.00 95.88 202 PRO A C 1
ATOM 1647 O O . PRO A 1 202 ? 15.711 0.886 -8.837 1.00 95.88 202 PRO A O 1
ATOM 1650 N N . VAL A 1 203 ? 16.445 -0.962 -9.909 1.00 97.44 203 VAL A N 1
ATOM 1651 C CA . VAL A 1 203 ? 15.171 -1.314 -10.535 1.00 97.44 203 VAL A CA 1
ATOM 1652 C C . VAL A 1 203 ? 14.799 -2.768 -10.284 1.00 97.44 203 VAL A C 1
ATOM 1654 O O . VAL A 1 203 ? 15.664 -3.633 -10.140 1.00 97.44 203 VAL A O 1
ATOM 1657 N N . CYS A 1 204 ? 13.498 -3.032 -10.294 1.00 98.12 204 CYS A N 1
ATOM 1658 C CA . CYS A 1 204 ? 12.937 -4.374 -10.409 1.00 98.12 204 CYS A CA 1
ATOM 1659 C C . CYS A 1 204 ? 12.074 -4.451 -11.672 1.00 98.12 204 CYS A C 1
ATOM 1661 O O . CYS A 1 204 ? 11.479 -3.455 -12.064 1.00 98.12 204 CYS A O 1
ATOM 1663 N N . GLU A 1 205 ? 11.978 -5.610 -12.312 1.00 98.12 205 GLU A N 1
ATOM 1664 C CA . GLU A 1 205 ? 10.966 -5.875 -13.339 1.00 98.12 205 GLU A CA 1
ATOM 1665 C C . GLU A 1 205 ? 9.571 -5.668 -12.745 1.00 98.12 205 GLU A C 1
ATOM 1667 O O . GLU A 1 205 ? 9.306 -6.125 -11.630 1.00 98.12 205 GLU A O 1
ATOM 1672 N N . ALA A 1 206 ? 8.696 -4.975 -13.475 1.00 98.12 206 ALA A N 1
ATOM 1673 C CA . ALA A 1 206 ? 7.365 -4.568 -13.025 1.00 98.12 206 ALA A CA 1
ATOM 1674 C C . ALA A 1 206 ? 6.330 -4.675 -14.155 1.00 98.12 206 ALA A C 1
ATOM 1676 O O . ALA A 1 206 ? 6.619 -5.205 -15.229 1.00 98.12 206 ALA A O 1
ATOM 1677 N N . GLY A 1 207 ? 5.108 -4.202 -13.905 1.00 97.00 207 GLY A N 1
ATOM 1678 C CA . GLY A 1 207 ? 4.027 -4.183 -14.885 1.00 97.00 207 GLY A CA 1
ATOM 1679 C C . GLY A 1 207 ? 3.812 -5.528 -15.594 1.00 97.00 207 GLY A C 1
ATOM 1680 O O . GLY A 1 207 ? 3.915 -6.599 -14.996 1.00 97.00 207 GLY A O 1
ATOM 1681 N N . LEU A 1 208 ? 3.563 -5.486 -16.904 1.00 96.19 208 LEU A N 1
ATOM 1682 C CA . LEU A 1 208 ? 3.372 -6.704 -17.700 1.00 96.19 208 LEU A CA 1
ATOM 1683 C C . LEU A 1 208 ? 4.645 -7.555 -17.838 1.00 96.19 208 LEU A C 1
ATOM 1685 O O . LEU A 1 208 ? 4.534 -8.756 -18.066 1.00 96.19 208 LEU A O 1
ATOM 1689 N N . THR A 1 209 ? 5.837 -6.970 -17.673 1.00 97.38 209 THR A N 1
ATOM 1690 C CA . THR A 1 209 ? 7.093 -7.737 -17.635 1.00 97.38 209 THR A CA 1
ATOM 1691 C C . THR A 1 209 ? 7.124 -8.656 -16.422 1.00 97.38 209 THR A C 1
ATOM 1693 O O . THR A 1 209 ? 7.381 -9.847 -16.565 1.00 97.38 209 THR A O 1
ATOM 1696 N N . ALA A 1 210 ? 6.801 -8.132 -15.240 1.00 97.62 210 ALA A N 1
ATOM 1697 C CA . ALA A 1 210 ? 6.720 -8.940 -14.031 1.00 97.62 210 ALA A CA 1
ATOM 1698 C C . ALA A 1 210 ? 5.534 -9.907 -14.055 1.00 97.62 210 ALA A C 1
ATOM 1700 O O . ALA A 1 210 ? 5.658 -11.036 -13.596 1.00 97.62 210 ALA A O 1
ATOM 1701 N N . LEU A 1 211 ? 4.392 -9.506 -14.621 1.00 97.44 211 LEU A N 1
ATOM 1702 C CA . LEU A 1 211 ? 3.238 -10.401 -14.703 1.00 97.44 211 LEU A CA 1
ATOM 1703 C C . LEU A 1 211 ? 3.538 -11.624 -15.579 1.00 97.44 211 LEU A C 1
ATOM 1705 O O . LEU A 1 211 ? 3.164 -12.735 -15.219 1.00 97.44 211 LEU A O 1
ATOM 1709 N N . ALA A 1 212 ? 4.276 -11.439 -16.676 1.00 96.38 212 ALA A N 1
ATOM 1710 C CA . ALA A 1 212 ? 4.759 -12.527 -17.525 1.00 96.38 212 ALA A CA 1
ATOM 1711 C C . ALA A 1 212 ? 5.770 -13.458 -16.832 1.00 96.38 212 ALA A C 1
ATOM 1713 O O . ALA A 1 212 ? 5.944 -14.594 -17.258 1.00 96.38 212 ALA A O 1
ATOM 1714 N N . TYR A 1 213 ? 6.440 -13.005 -15.768 1.00 95.88 213 TYR A N 1
ATOM 1715 C CA . TYR A 1 213 ? 7.284 -13.870 -14.940 1.00 95.88 213 TYR A CA 1
ATOM 1716 C C . TYR A 1 213 ? 6.451 -14.784 -14.025 1.00 95.88 213 TYR A C 1
ATOM 1718 O O . TYR A 1 213 ? 6.846 -15.918 -13.765 1.00 95.88 213 TYR A O 1
ATOM 1726 N N . TYR A 1 214 ? 5.295 -14.307 -13.552 1.00 94.81 214 TYR A N 1
ATOM 1727 C CA . TYR A 1 214 ? 4.424 -15.034 -12.620 1.00 94.81 214 TYR A CA 1
ATOM 1728 C C . TYR A 1 214 ? 3.278 -15.818 -13.276 1.00 94.81 214 TYR A C 1
ATOM 1730 O O . TYR A 1 214 ? 2.502 -16.448 -12.563 1.00 94.81 214 TYR A O 1
ATOM 1738 N N . SER A 1 215 ? 3.135 -15.758 -14.599 1.00 92.38 215 SER A N 1
ATOM 1739 C CA . SER A 1 215 ? 2.008 -16.349 -15.330 1.00 92.38 215 SER A CA 1
ATOM 1740 C C . SER A 1 215 ? 2.444 -16.847 -16.705 1.00 92.38 215 SER A C 1
ATOM 1742 O O . SER A 1 215 ? 3.579 -16.635 -17.131 1.00 92.38 215 SER A O 1
ATOM 1744 N N . ILE A 1 216 ? 1.517 -17.443 -17.454 1.00 85.06 216 ILE A N 1
ATOM 1745 C CA . ILE A 1 216 ? 1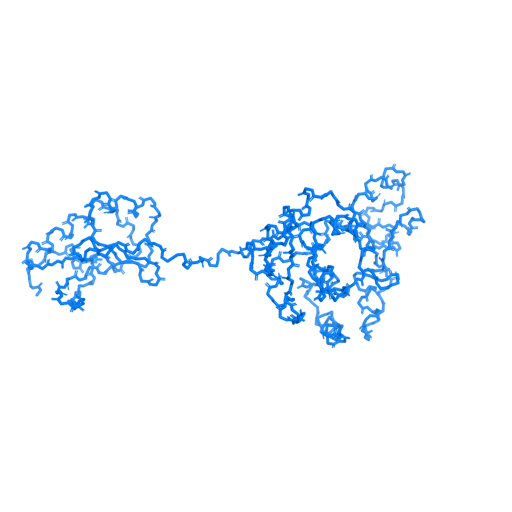.743 -17.828 -18.857 1.00 85.06 216 ILE A CA 1
ATOM 1746 C C . ILE A 1 216 ? 1.707 -16.647 -19.847 1.00 85.06 216 ILE A C 1
ATOM 1748 O O . ILE A 1 216 ? 1.776 -16.851 -21.066 1.00 85.06 216 ILE A O 1
ATOM 1752 N N . LEU A 1 217 ? 1.556 -15.407 -19.367 1.00 90.38 217 LEU A N 1
ATOM 1753 C CA . LEU A 1 217 ? 1.462 -14.234 -20.229 1.00 90.38 217 LEU A CA 1
ATOM 1754 C C . LEU A 1 217 ? 2.769 -14.027 -21.007 1.00 90.38 217 LEU A C 1
ATOM 1756 O O . LEU A 1 217 ? 3.864 -14.053 -20.456 1.00 90.38 217 LEU A O 1
ATOM 1760 N N . THR A 1 218 ? 2.668 -13.764 -22.310 1.00 91.06 218 THR A N 1
ATOM 1761 C CA . THR A 1 218 ? 3.849 -13.410 -23.106 1.00 91.06 218 THR A CA 1
ATOM 1762 C C . THR A 1 218 ? 4.413 -12.059 -22.651 1.00 91.06 218 THR A C 1
ATOM 1764 O O . THR A 1 218 ? 3.648 -11.089 -22.601 1.00 91.06 218 THR A O 1
ATOM 1767 N N . PRO A 1 219 ? 5.732 -11.950 -22.394 1.00 89.12 219 PRO A N 1
ATOM 1768 C CA . PRO A 1 219 ? 6.356 -10.683 -22.039 1.00 89.12 219 PRO A CA 1
ATOM 1769 C C . PRO A 1 219 ? 6.078 -9.581 -23.073 1.00 89.12 219 PRO A C 1
ATOM 1771 O O . PRO A 1 219 ? 6.061 -9.849 -24.282 1.00 89.12 219 PRO A O 1
ATOM 1774 N N . PRO A 1 220 ? 5.888 -8.325 -22.634 1.00 91.81 220 PRO A N 1
ATOM 1775 C CA . PRO A 1 220 ? 5.681 -7.210 -23.547 1.00 91.81 220 PRO A CA 1
ATOM 1776 C C . PRO A 1 220 ? 6.947 -6.943 -24.373 1.00 91.81 220 PRO A C 1
ATOM 1778 O O . PRO A 1 220 ? 8.068 -7.191 -23.931 1.00 91.81 220 PRO A O 1
ATOM 1781 N N . LYS A 1 221 ? 6.785 -6.373 -25.576 1.00 90.50 221 LYS A N 1
ATOM 1782 C CA . LYS A 1 221 ? 7.935 -5.950 -26.400 1.00 90.50 221 LYS A CA 1
ATOM 1783 C C . LYS A 1 221 ? 8.775 -4.883 -25.694 1.00 90.50 221 LYS A C 1
ATOM 1785 O O . LYS A 1 221 ? 10.001 -4.927 -25.750 1.00 90.50 221 LYS A O 1
ATOM 1790 N N . ARG A 1 222 ? 8.104 -3.925 -25.048 1.00 93.38 222 ARG A N 1
ATOM 1791 C CA . ARG A 1 222 ? 8.723 -2.895 -24.213 1.00 93.38 222 ARG A CA 1
ATOM 1792 C C . ARG A 1 222 ? 8.727 -3.395 -22.777 1.00 93.38 222 ARG A C 1
ATOM 1794 O O . ARG A 1 222 ? 7.661 -3.636 -22.222 1.00 93.38 222 ARG A O 1
ATOM 1801 N N . GLN A 1 223 ? 9.914 -3.550 -22.204 1.00 95.50 223 GLN A N 1
ATOM 1802 C CA . GLN A 1 223 ? 10.037 -4.003 -20.823 1.00 95.50 223 GLN A CA 1
ATOM 1803 C C . GLN A 1 223 ? 9.623 -2.897 -19.852 1.00 95.50 223 GLN A C 1
ATOM 1805 O O . GLN A 1 223 ? 9.901 -1.720 -20.099 1.00 95.50 223 GLN A O 1
ATOM 1810 N N . VAL A 1 224 ? 8.978 -3.287 -18.757 1.00 97.50 224 VAL A N 1
ATOM 1811 C CA . VAL A 1 224 ? 8.531 -2.393 -17.689 1.00 97.50 224 VAL A CA 1
ATOM 1812 C C . VAL A 1 224 ? 9.345 -2.674 -16.431 1.00 97.50 224 VAL A C 1
ATOM 1814 O O . VAL A 1 224 ? 9.495 -3.822 -16.009 1.00 97.50 224 VAL A O 1
ATOM 1817 N N . TYR A 1 225 ? 9.858 -1.614 -15.820 1.00 98.25 225 TYR A N 1
ATOM 1818 C CA . TYR A 1 225 ? 10.628 -1.662 -14.583 1.00 98.25 225 TYR A CA 1
ATOM 1819 C C . TYR A 1 225 ? 10.009 -0.746 -13.534 1.00 98.25 225 TYR A C 1
ATOM 1821 O O . TYR A 1 225 ? 9.361 0.233 -13.878 1.00 98.25 225 TYR A O 1
ATOM 1829 N N . ALA A 1 226 ? 10.243 -1.021 -12.257 1.00 98.38 226 ALA A N 1
ATOM 1830 C CA . ALA A 1 226 ? 9.883 -0.159 -11.145 1.00 98.38 226 ALA A CA 1
ATOM 1831 C C . ALA A 1 226 ? 11.134 0.365 -10.441 1.00 98.38 226 ALA A C 1
ATOM 1833 O O . ALA A 1 226 ? 12.057 -0.402 -10.163 1.00 98.38 226 ALA A O 1
ATOM 1834 N N . ALA A 1 227 ? 11.131 1.648 -10.082 1.00 98.12 227 ALA A N 1
ATOM 1835 C CA . ALA A 1 227 ? 12.145 2.259 -9.223 1.00 98.12 227 ALA A CA 1
ATOM 1836 C C . ALA A 1 227 ? 11.513 3.033 -8.072 1.00 98.12 227 ALA A C 1
ATOM 1838 O O . ALA A 1 227 ? 10.406 3.564 -8.177 1.00 98.12 227 ALA A O 1
ATOM 1839 N N . PHE A 1 228 ? 12.255 3.185 -6.976 1.00 97.88 228 PHE A N 1
ATOM 1840 C CA . PHE A 1 228 ? 11.809 4.041 -5.889 1.00 97.88 228 PHE A CA 1
ATOM 1841 C C . PHE A 1 228 ? 11.870 5.518 -6.294 1.00 97.88 228 PHE A C 1
ATOM 1843 O O . PHE A 1 228 ? 12.900 6.017 -6.747 1.00 97.88 228 PHE A O 1
ATOM 1850 N N . GLY A 1 229 ? 10.799 6.272 -6.033 1.00 97.31 229 GLY A N 1
ATOM 1851 C CA . GLY A 1 229 ? 10.753 7.700 -6.353 1.00 97.31 229 GLY A CA 1
ATOM 1852 C C . GLY A 1 229 ? 11.852 8.556 -5.712 1.00 97.31 229 GLY A C 1
ATOM 1853 O O . GLY A 1 229 ? 12.184 9.610 -6.256 1.00 97.31 229 GLY A O 1
ATOM 1854 N N . LYS A 1 230 ? 12.441 8.137 -4.580 1.00 95.25 230 LYS A N 1
ATOM 1855 C CA . LYS A 1 230 ? 13.591 8.854 -3.999 1.00 95.25 230 LYS A CA 1
ATOM 1856 C C . LYS A 1 230 ? 14.843 8.707 -4.863 1.00 95.25 230 LYS A C 1
ATOM 1858 O O . LYS A 1 230 ? 15.481 9.720 -5.140 1.00 95.25 230 LYS A O 1
ATOM 1863 N N . ASP A 1 231 ? 15.138 7.493 -5.316 1.00 96.00 231 ASP A N 1
ATOM 1864 C CA . ASP A 1 231 ? 16.311 7.198 -6.143 1.00 96.00 231 ASP A CA 1
ATOM 1865 C C . ASP A 1 231 ? 16.138 7.817 -7.533 1.00 96.00 231 ASP A C 1
ATOM 1867 O O . ASP A 1 231 ? 17.008 8.539 -8.026 1.00 96.00 231 ASP A O 1
ATOM 1871 N N . TRP A 1 232 ? 14.935 7.680 -8.102 1.00 97.06 232 TRP A N 1
ATOM 1872 C CA . TRP A 1 232 ? 14.583 8.298 -9.376 1.00 97.06 232 TRP A CA 1
ATOM 1873 C C . TRP A 1 232 ? 14.767 9.820 -9.375 1.00 97.06 232 TRP A C 1
ATOM 1875 O O . TRP A 1 232 ? 15.289 10.383 -10.333 1.00 97.06 232 TRP A O 1
ATOM 1885 N N . LYS A 1 233 ? 14.414 10.517 -8.286 1.00 95.94 233 LYS A N 1
ATOM 1886 C CA . LYS A 1 233 ? 14.567 11.980 -8.189 1.00 95.94 233 LYS A CA 1
ATOM 1887 C C . LYS A 1 233 ? 16.018 12.447 -8.360 1.00 95.94 233 LYS A C 1
ATOM 1889 O O . LYS A 1 233 ? 16.234 13.568 -8.830 1.00 95.94 233 LYS A O 1
ATOM 1894 N N . VAL A 1 234 ? 16.987 11.630 -7.946 1.00 95.38 234 VAL A N 1
ATOM 1895 C CA . VAL A 1 234 ? 18.422 11.905 -8.103 1.00 95.38 234 VAL A CA 1
ATOM 1896 C C . VAL A 1 234 ? 18.856 11.567 -9.528 1.00 95.38 234 VAL A C 1
ATOM 1898 O O . VAL A 1 234 ? 19.403 12.426 -10.221 1.00 95.38 234 VAL A O 1
ATOM 1901 N N . ILE A 1 235 ? 18.525 10.361 -9.995 1.00 95.19 235 ILE A N 1
ATOM 1902 C CA . ILE A 1 235 ? 18.902 9.854 -11.321 1.00 95.19 235 ILE A CA 1
ATOM 1903 C C . ILE A 1 235 ? 18.334 10.718 -12.455 1.00 95.19 235 ILE A C 1
ATOM 1905 O O . ILE A 1 235 ? 19.075 11.100 -13.359 1.00 95.19 235 ILE A O 1
ATOM 1909 N N . LYS A 1 236 ? 17.067 11.138 -12.359 1.00 94.12 236 LYS A N 1
ATOM 1910 C CA . LYS A 1 236 ? 16.386 12.020 -13.325 1.00 94.12 236 LYS A CA 1
ATOM 1911 C C . LYS A 1 236 ? 17.164 13.305 -13.619 1.00 94.12 236 LYS A C 1
ATOM 1913 O O . LYS A 1 236 ? 17.113 13.816 -14.732 1.00 94.12 236 LYS A O 1
ATOM 1918 N N . ARG A 1 237 ? 17.872 13.850 -12.622 1.00 94.12 237 ARG A N 1
ATOM 1919 C CA . ARG A 1 237 ? 18.673 15.080 -12.771 1.00 94.12 237 ARG A CA 1
ATOM 1920 C C . ARG A 1 237 ? 20.023 14.819 -13.423 1.00 94.12 237 ARG A C 1
ATOM 1922 O O . ARG A 1 237 ? 20.534 15.699 -14.103 1.00 94.12 237 ARG A O 1
ATOM 1929 N N . LYS A 1 238 ? 20.602 13.645 -13.173 1.00 95.00 238 LYS A N 1
ATOM 1930 C CA . LYS A 1 238 ? 21.912 13.252 -13.698 1.00 95.00 238 LYS A CA 1
ATOM 1931 C C . LYS A 1 238 ? 21.822 12.787 -15.155 1.00 95.00 238 LYS A C 1
ATOM 1933 O O . LYS A 1 238 ? 22.737 13.053 -15.924 1.00 95.00 238 LYS A O 1
ATOM 1938 N N . TYR A 1 239 ? 20.703 12.172 -15.540 1.00 93.62 239 TYR A N 1
ATOM 1939 C CA . TYR A 1 239 ? 20.492 11.582 -16.867 1.00 93.62 239 TYR A CA 1
ATOM 1940 C C . TYR A 1 239 ? 19.214 12.091 -17.562 1.00 93.62 239 TYR A C 1
ATOM 1942 O O . TYR A 1 239 ? 18.367 11.290 -17.959 1.00 93.62 239 TYR A O 1
ATOM 1950 N N . PRO A 1 240 ? 19.029 13.412 -17.745 1.00 92.50 240 PRO A N 1
ATOM 1951 C CA . PRO A 1 240 ? 17.813 13.942 -18.366 1.00 92.50 240 PRO A CA 1
ATOM 1952 C C . PRO A 1 240 ? 17.655 13.507 -19.833 1.00 92.50 240 PRO A C 1
ATOM 1954 O O . PRO A 1 240 ? 16.535 13.392 -20.317 1.00 92.50 240 PRO A O 1
ATOM 1957 N N . HIS A 1 241 ? 18.763 13.232 -20.528 1.00 91.75 241 HIS A N 1
ATOM 1958 C CA . HIS A 1 241 ? 18.778 12.812 -21.934 1.00 91.75 241 HIS A CA 1
ATOM 1959 C C . HIS A 1 241 ? 18.300 11.371 -22.161 1.00 91.75 241 HIS A C 1
ATOM 1961 O O . HIS A 1 241 ? 18.048 10.992 -23.302 1.00 91.75 241 HIS A O 1
ATOM 1967 N N . GLU A 1 242 ? 18.170 10.575 -21.097 1.00 92.62 242 GLU A N 1
ATOM 1968 C CA . GLU A 1 242 ? 17.634 9.212 -21.181 1.00 92.62 242 GLU A CA 1
ATOM 1969 C C . GLU A 1 242 ? 16.100 9.183 -21.134 1.00 92.62 242 GLU A C 1
ATOM 1971 O O . GLU A 1 242 ? 15.500 8.138 -21.379 1.00 92.62 242 GLU A O 1
ATOM 1976 N N . ILE A 1 243 ? 15.451 10.320 -20.853 1.00 93.19 243 ILE A N 1
ATOM 1977 C CA . ILE A 1 243 ? 13.997 10.436 -20.704 1.00 93.19 243 ILE A CA 1
ATOM 1978 C C . ILE A 1 243 ? 13.378 10.884 -22.020 1.00 93.19 243 ILE A C 1
ATOM 1980 O O . ILE A 1 243 ? 13.668 11.974 -22.512 1.00 93.19 243 ILE A O 1
ATOM 1984 N N . MET A 1 244 ? 12.495 10.058 -22.566 1.00 90.88 244 MET A N 1
ATOM 1985 C CA . MET A 1 244 ? 11.836 10.309 -23.844 1.00 90.88 244 MET A CA 1
ATOM 1986 C C . MET A 1 244 ? 10.493 11.011 -23.637 1.00 90.88 244 MET A C 1
ATOM 1988 O O . MET A 1 244 ? 9.778 10.759 -22.665 1.00 90.88 244 MET A O 1
ATOM 1992 N N . SER A 1 245 ? 10.132 11.894 -24.568 1.00 86.31 245 SER A N 1
ATOM 1993 C CA . SER A 1 245 ? 8.819 12.553 -24.561 1.00 86.31 245 SER A CA 1
ATOM 1994 C C . SER A 1 245 ? 7.715 11.653 -25.113 1.00 86.31 245 SER A C 1
ATOM 1996 O O . SER A 1 245 ? 6.569 11.772 -24.684 1.00 86.31 245 SER A O 1
ATOM 1998 N N . TYR A 1 246 ? 8.063 10.742 -26.027 1.00 82.12 246 TYR A N 1
ATOM 1999 C CA . TYR A 1 246 ? 7.116 9.855 -26.691 1.00 82.12 246 TYR A CA 1
ATOM 2000 C C . TYR A 1 246 ? 7.430 8.384 -26.395 1.00 82.12 246 TYR A C 1
ATOM 2002 O O . TYR A 1 246 ? 8.600 7.993 -26.422 1.00 82.12 246 TYR A O 1
ATOM 2010 N N . PRO A 1 247 ? 6.407 7.542 -26.156 1.00 84.12 247 PRO A N 1
ATOM 2011 C CA . PRO A 1 247 ? 6.609 6.119 -25.897 1.00 84.12 247 PRO A CA 1
ATOM 2012 C C . PRO A 1 247 ? 7.354 5.393 -27.025 1.00 84.12 247 PRO A C 1
ATOM 2014 O O . PRO A 1 247 ? 8.148 4.495 -26.753 1.00 84.12 247 PRO A O 1
ATOM 2017 N N . ASP A 1 248 ? 7.120 5.766 -28.285 1.00 84.62 248 ASP A N 1
ATOM 2018 C CA . ASP A 1 248 ? 7.666 5.066 -29.460 1.00 84.62 248 ASP A CA 1
ATOM 2019 C C . ASP A 1 248 ? 9.196 5.149 -29.570 1.00 84.62 248 ASP A C 1
ATOM 2021 O O . ASP A 1 248 ? 9.824 4.274 -30.161 1.00 84.62 248 ASP A O 1
ATOM 2025 N N . GLU A 1 249 ? 9.806 6.153 -28.939 1.00 84.00 249 GLU A N 1
ATOM 2026 C CA . GLU A 1 249 ? 11.260 6.341 -28.887 1.00 84.00 249 GLU A CA 1
ATOM 2027 C C . GLU A 1 249 ? 11.912 5.586 -27.713 1.00 84.00 249 GLU A C 1
ATOM 2029 O O . GLU A 1 249 ? 13.136 5.443 -27.651 1.00 84.00 249 GLU A O 1
ATOM 2034 N N . ALA A 1 250 ? 11.105 5.089 -26.772 1.00 91.19 250 ALA A N 1
ATOM 2035 C CA . ALA A 1 250 ? 11.569 4.451 -25.550 1.00 91.19 250 ALA A CA 1
ATOM 2036 C C . ALA A 1 250 ? 11.659 2.926 -25.672 1.00 91.19 250 ALA A C 1
ATOM 2038 O O . ALA A 1 250 ? 10.714 2.244 -26.088 1.00 91.19 250 ALA A O 1
ATOM 2039 N N . LYS A 1 251 ? 12.793 2.378 -25.221 1.00 92.94 251 LYS A N 1
ATOM 2040 C CA . LYS A 1 251 ? 13.020 0.926 -25.149 1.00 92.94 251 LYS A CA 1
ATOM 2041 C C . LYS A 1 251 ? 12.417 0.297 -23.902 1.00 92.94 251 LYS A C 1
ATOM 2043 O O . LYS A 1 251 ? 12.122 -0.898 -23.915 1.00 92.94 251 LYS A O 1
ATOM 2048 N N . CYS A 1 252 ? 12.236 1.074 -22.839 1.00 94.75 252 CYS A N 1
ATOM 2049 C CA . CYS A 1 252 ? 11.604 0.604 -21.618 1.00 94.75 252 CYS A CA 1
ATOM 2050 C C . CYS A 1 252 ? 10.708 1.667 -20.984 1.00 94.75 252 CYS A C 1
ATOM 2052 O O . CYS A 1 252 ? 10.821 2.869 -21.235 1.00 94.75 252 CYS A O 1
ATOM 2054 N N . GLU A 1 253 ? 9.785 1.177 -20.171 1.00 96.81 253 GLU A N 1
ATOM 2055 C CA . GLU A 1 253 ? 8.937 1.971 -19.300 1.00 96.81 253 GLU A CA 1
ATOM 2056 C C . GLU A 1 253 ? 9.434 1.838 -17.862 1.00 96.81 253 GLU A C 1
ATOM 2058 O O . GLU A 1 253 ? 9.794 0.748 -17.417 1.00 96.81 253 GLU A O 1
ATOM 2063 N N . LEU A 1 254 ? 9.450 2.949 -17.135 1.00 98.00 254 LEU A N 1
ATOM 2064 C CA . LEU A 1 254 ? 9.764 2.995 -15.719 1.00 98.00 254 LEU A CA 1
ATOM 2065 C C . LEU A 1 254 ? 8.536 3.462 -14.933 1.00 98.00 254 LEU A C 1
ATOM 2067 O O . LEU A 1 254 ? 8.130 4.620 -15.019 1.00 98.00 254 LEU A O 1
ATOM 2071 N N . GLU A 1 255 ? 7.989 2.581 -14.109 1.00 98.38 255 GLU A N 1
ATOM 2072 C CA . GLU A 1 255 ? 7.053 2.916 -13.049 1.00 98.38 255 GLU A CA 1
ATOM 2073 C C . GLU A 1 255 ? 7.814 3.493 -11.848 1.00 98.38 255 GLU A C 1
ATOM 2075 O O . GLU A 1 255 ? 8.672 2.855 -11.236 1.00 98.38 255 GLU A O 1
ATOM 2080 N N . VAL A 1 256 ? 7.476 4.712 -11.447 1.00 98.25 256 VAL A N 1
ATOM 2081 C CA . VAL A 1 256 ? 8.081 5.343 -10.273 1.00 98.25 256 VAL A CA 1
ATOM 2082 C C . VAL A 1 256 ? 7.201 5.083 -9.062 1.00 98.25 256 VAL A C 1
ATOM 2084 O O . VAL A 1 256 ? 6.082 5.589 -8.954 1.00 98.25 256 VAL A O 1
ATOM 2087 N N . TRP A 1 257 ? 7.711 4.292 -8.124 1.00 98.38 257 TRP A N 1
ATOM 2088 C CA . TRP A 1 257 ? 6.947 3.769 -7.001 1.00 98.38 257 TRP A CA 1
ATOM 2089 C C . TRP A 1 257 ? 7.038 4.630 -5.738 1.00 98.38 257 TRP A C 1
ATOM 2091 O O . TRP A 1 257 ? 8.000 5.363 -5.477 1.00 98.38 257 TRP A O 1
ATOM 2101 N N . SER A 1 258 ? 5.985 4.539 -4.924 1.00 97.38 258 SER A N 1
ATOM 2102 C CA . SER A 1 258 ? 5.817 5.305 -3.687 1.00 97.38 258 SER A CA 1
ATOM 2103 C C . SER A 1 258 ? 6.622 4.791 -2.485 1.00 97.38 258 SER A C 1
ATOM 2105 O O . SER A 1 258 ? 6.855 5.554 -1.541 1.00 97.38 258 SER A O 1
ATOM 2107 N N . TYR A 1 259 ? 7.074 3.543 -2.562 1.00 96.25 259 TYR A N 1
ATOM 2108 C CA . TYR A 1 259 ? 8.004 2.839 -1.678 1.00 96.25 259 TYR A CA 1
ATOM 2109 C C . TYR A 1 259 ? 9.013 2.078 -2.550 1.00 96.25 259 TYR A C 1
ATOM 2111 O O . TYR A 1 259 ? 8.839 2.009 -3.767 1.00 96.25 259 TYR A O 1
ATOM 2119 N N . SER A 1 260 ? 10.097 1.574 -1.956 1.00 96.12 260 SER A N 1
ATOM 2120 C CA . SER A 1 260 ? 11.123 0.876 -2.733 1.00 96.12 260 SER A CA 1
ATOM 2121 C C . SER A 1 260 ? 10.624 -0.507 -3.176 1.00 96.12 260 SER A C 1
ATOM 2123 O O . SER A 1 260 ? 10.260 -1.300 -2.305 1.00 96.12 260 SER A O 1
ATOM 2125 N N . PRO A 1 261 ? 10.608 -0.820 -4.490 1.00 96.38 261 PRO A N 1
ATOM 2126 C CA . PRO A 1 261 ? 10.206 -2.139 -4.987 1.00 96.38 261 PRO A CA 1
ATOM 2127 C C . PRO A 1 261 ? 11.120 -3.259 -4.468 1.00 96.38 261 PRO A C 1
ATOM 2129 O O . PRO A 1 261 ? 10.669 -4.376 -4.228 1.00 96.38 261 PRO A O 1
ATOM 2132 N N . GLY A 1 262 ? 12.393 -2.941 -4.212 1.00 95.06 262 GLY A N 1
ATOM 2133 C CA . GLY A 1 262 ? 13.383 -3.896 -3.715 1.00 95.06 262 GLY A CA 1
ATOM 2134 C C . GLY A 1 262 ? 13.141 -4.390 -2.286 1.00 95.06 262 GLY A C 1
ATOM 2135 O O . GLY A 1 262 ? 13.763 -5.367 -1.887 1.00 95.06 262 GLY A O 1
ATOM 2136 N N . LEU A 1 263 ? 12.242 -3.765 -1.512 1.00 93.62 263 LEU A N 1
ATOM 2137 C CA . LEU A 1 263 ? 11.930 -4.214 -0.145 1.00 93.62 263 LEU A CA 1
ATOM 2138 C C . LEU A 1 263 ? 11.344 -5.631 -0.114 1.00 93.62 263 LEU A C 1
ATOM 2140 O O . LEU A 1 263 ? 11.563 -6.376 0.842 1.00 93.62 263 LEU A O 1
ATOM 2144 N N . PHE A 1 264 ? 10.594 -5.992 -1.155 1.00 90.94 264 PHE A N 1
ATOM 2145 C CA . PHE A 1 264 ? 9.805 -7.223 -1.195 1.00 90.94 264 PHE A CA 1
ATOM 2146 C C . PHE A 1 264 ? 10.093 -8.084 -2.430 1.00 90.94 264 PHE A C 1
ATOM 2148 O O . PHE A 1 264 ? 9.524 -9.165 -2.556 1.00 90.94 264 PHE A O 1
ATOM 2155 N N . ALA A 1 265 ? 10.968 -7.618 -3.325 1.00 93.31 265 ALA A N 1
ATOM 2156 C CA . ALA A 1 265 ? 11.245 -8.253 -4.606 1.00 93.31 265 ALA A CA 1
ATOM 2157 C C . ALA A 1 265 ? 11.647 -9.733 -4.480 1.00 93.31 265 ALA A C 1
ATOM 2159 O O . ALA A 1 265 ? 12.390 -10.133 -3.578 1.00 93.31 265 ALA A O 1
ATOM 2160 N N . ASN A 1 266 ? 11.192 -10.531 -5.445 1.00 91.25 266 ASN A N 1
ATOM 2161 C CA . ASN A 1 266 ? 11.649 -11.892 -5.663 1.00 91.25 266 ASN A CA 1
ATOM 2162 C C . ASN A 1 266 ? 12.760 -11.879 -6.721 1.00 91.25 266 ASN A C 1
ATOM 2164 O O . ASN A 1 266 ? 12.509 -11.824 -7.926 1.00 91.25 266 ASN A O 1
ATOM 2168 N N . GLY A 1 267 ? 14.014 -11.855 -6.268 1.00 92.69 267 GLY A N 1
ATOM 2169 C CA . GLY A 1 267 ? 15.162 -11.693 -7.157 1.00 92.69 267 GLY A CA 1
ATOM 2170 C C . GLY A 1 267 ? 15.145 -10.327 -7.846 1.00 92.69 267 GLY A C 1
ATOM 2171 O O . GLY A 1 267 ? 15.372 -9.306 -7.201 1.00 92.69 267 GLY A O 1
ATOM 2172 N N . LYS A 1 268 ? 14.904 -10.310 -9.161 1.00 94.88 268 LYS A N 1
ATOM 2173 C CA . LYS A 1 268 ? 14.844 -9.079 -9.968 1.00 94.88 268 LYS A CA 1
ATOM 2174 C C . LYS A 1 268 ? 13.424 -8.569 -10.194 1.00 94.88 268 LYS A C 1
ATOM 2176 O O . LYS A 1 268 ? 13.273 -7.494 -10.762 1.00 94.88 268 LYS A O 1
ATOM 2181 N N . THR A 1 269 ? 12.405 -9.294 -9.750 1.00 97.56 269 THR A N 1
ATOM 2182 C CA . THR A 1 269 ? 11.002 -9.018 -10.071 1.00 97.56 269 THR A CA 1
ATOM 2183 C C . THR A 1 269 ? 10.269 -8.518 -8.829 1.00 97.56 269 THR A C 1
ATOM 2185 O O . THR A 1 269 ? 10.524 -8.989 -7.720 1.00 97.56 269 THR A O 1
ATOM 2188 N N . VAL A 1 270 ? 9.377 -7.535 -8.983 1.00 98.06 270 VAL A N 1
ATOM 2189 C CA . VAL A 1 270 ? 8.568 -7.016 -7.863 1.00 98.06 270 VAL A CA 1
ATOM 2190 C C . VAL A 1 270 ? 7.706 -8.109 -7.225 1.00 98.06 270 VAL A C 1
ATOM 2192 O O . VAL A 1 270 ? 7.404 -9.119 -7.861 1.00 98.06 270 VAL A O 1
ATOM 2195 N N . ASP A 1 271 ? 7.297 -7.923 -5.968 1.00 96.88 271 ASP A N 1
ATOM 2196 C CA . ASP A 1 271 ? 6.443 -8.896 -5.287 1.00 96.88 271 ASP A CA 1
ATOM 2197 C C . ASP A 1 271 ? 5.024 -8.965 -5.894 1.00 96.88 271 ASP A C 1
ATOM 2199 O O . ASP A 1 271 ? 4.512 -7.947 -6.379 1.00 96.88 271 ASP A O 1
ATOM 2203 N N . PRO A 1 272 ? 4.352 -10.132 -5.820 1.00 97.00 272 PRO A N 1
ATOM 2204 C CA . PRO A 1 272 ? 3.013 -10.315 -6.381 1.00 97.00 272 PRO A CA 1
ATOM 2205 C C . PRO A 1 272 ? 1.951 -9.344 -5.848 1.00 97.00 272 PRO A C 1
ATOM 2207 O O . PRO A 1 272 ? 1.068 -8.930 -6.597 1.00 97.00 272 PRO A O 1
ATOM 2210 N N . PHE A 1 273 ? 2.022 -8.937 -4.575 1.00 97.56 273 PHE A N 1
ATOM 2211 C CA . PHE A 1 273 ? 1.007 -8.060 -3.985 1.00 97.56 273 PHE A CA 1
ATOM 2212 C C . PHE A 1 273 ? 1.144 -6.629 -4.501 1.00 97.56 273 PHE A C 1
ATOM 2214 O O . PHE A 1 273 ? 0.149 -6.021 -4.900 1.00 97.56 273 PHE A O 1
ATOM 2221 N N . SER A 1 274 ? 2.362 -6.083 -4.535 1.00 97.75 274 SER A N 1
ATOM 2222 C CA . SER A 1 274 ? 2.606 -4.761 -5.119 1.00 97.75 274 SER A CA 1
ATOM 2223 C C . SER A 1 274 ? 2.280 -4.740 -6.611 1.00 97.75 274 SER A C 1
ATOM 2225 O O . SER A 1 274 ? 1.698 -3.761 -7.083 1.00 97.75 274 SER A O 1
ATOM 2227 N N . LEU A 1 275 ? 2.596 -5.823 -7.333 1.00 98.12 275 LEU A N 1
ATOM 2228 C CA . LEU A 1 275 ? 2.269 -5.974 -8.750 1.00 98.12 275 LEU A CA 1
ATOM 2229 C C . LEU A 1 275 ? 0.759 -6.006 -8.997 1.00 98.12 275 LEU A C 1
ATOM 2231 O O . LEU A 1 275 ? 0.250 -5.278 -9.845 1.00 98.12 275 LEU A O 1
ATOM 2235 N N . TYR A 1 276 ? 0.017 -6.783 -8.205 1.00 98.00 276 TYR A N 1
ATOM 2236 C CA . TYR A 1 276 ? -1.442 -6.775 -8.255 1.00 98.00 276 TYR A CA 1
ATOM 2237 C C . TYR A 1 276 ? -1.982 -5.352 -8.053 1.00 98.00 276 TYR A C 1
ATOM 2239 O O . TYR A 1 276 ? -2.837 -4.884 -8.800 1.00 98.00 276 TYR A O 1
ATOM 2247 N N . LEU A 1 277 ? -1.458 -4.610 -7.070 1.00 97.75 277 LEU A N 1
ATOM 2248 C CA . LEU A 1 277 ? -1.901 -3.239 -6.802 1.00 97.75 277 LEU A CA 1
ATOM 2249 C C . LEU A 1 277 ? -1.568 -2.253 -7.931 1.00 97.75 277 LEU A C 1
ATOM 2251 O O . LEU A 1 277 ? -2.307 -1.274 -8.078 1.00 97.75 277 LEU A O 1
ATOM 2255 N N . SER A 1 278 ? -0.491 -2.466 -8.697 1.00 97.56 278 SER A N 1
ATOM 2256 C CA . SER A 1 278 ? -0.166 -1.614 -9.848 1.00 97.56 278 SER A CA 1
ATOM 2257 C C . SER A 1 278 ? -1.079 -1.885 -11.045 1.00 97.56 278 SER A C 1
ATOM 2259 O O . SER A 1 278 ? -1.447 -0.940 -11.742 1.00 97.56 278 SER A O 1
ATOM 2261 N N . LEU A 1 279 ? -1.516 -3.136 -11.227 1.00 95.19 279 LEU A N 1
ATOM 2262 C CA . LEU A 1 279 ? -2.278 -3.580 -12.397 1.00 95.19 279 LEU A CA 1
ATOM 2263 C C . LEU A 1 279 ? -3.800 -3.671 -12.185 1.00 95.19 279 LEU A C 1
ATOM 2265 O O . LEU A 1 279 ? -4.535 -3.625 -13.165 1.00 95.19 279 LEU A O 1
ATOM 2269 N N . ARG A 1 280 ? -4.313 -3.714 -10.944 1.00 90.94 280 ARG A N 1
ATOM 2270 C CA . ARG A 1 280 ? -5.744 -3.956 -10.609 1.00 90.94 280 ARG A CA 1
ATOM 2271 C C . ARG A 1 280 ? -6.789 -3.022 -11.243 1.00 90.94 280 ARG A C 1
ATOM 2273 O O . ARG A 1 280 ? -7.984 -3.199 -11.026 1.00 90.94 280 ARG A O 1
ATOM 2280 N N . HIS A 1 281 ? -6.362 -1.939 -11.886 1.00 86.69 281 HIS A N 1
ATOM 2281 C CA . HIS A 1 281 ? -7.244 -0.975 -12.550 1.00 86.69 281 HIS A CA 1
ATOM 2282 C C . HIS A 1 281 ? -7.188 -1.069 -14.082 1.00 86.69 281 HIS A C 1
ATOM 2284 O O . HIS A 1 281 ? -7.939 -0.360 -14.756 1.00 86.69 281 HIS A O 1
ATOM 2290 N N . ILE A 1 282 ? -6.321 -1.926 -14.624 1.00 85.25 282 ILE A N 1
ATOM 2291 C CA . ILE A 1 282 ? -6.272 -2.257 -16.045 1.00 85.25 282 ILE A CA 1
ATOM 2292 C C . ILE A 1 282 ? -7.487 -3.120 -16.373 1.00 85.25 282 ILE A C 1
ATOM 2294 O O . ILE A 1 282 ? -7.778 -4.072 -15.662 1.00 85.25 282 ILE A O 1
ATOM 2298 N N . LYS A 1 283 ? -8.188 -2.756 -17.447 1.00 83.31 283 LYS A N 1
ATOM 2299 C CA . LYS A 1 283 ? -9.360 -3.473 -17.957 1.00 83.31 283 LYS A CA 1
ATOM 2300 C C . LYS A 1 283 ? -8.954 -4.261 -19.194 1.00 83.31 283 LYS A C 1
ATOM 2302 O O . LYS A 1 283 ? -9.147 -3.792 -20.314 1.00 83.31 283 LYS A O 1
ATOM 2307 N N . ASP A 1 284 ? -8.316 -5.398 -18.973 1.00 86.12 284 ASP A N 1
ATOM 2308 C CA . ASP A 1 284 ? -7.888 -6.321 -20.021 1.00 86.12 284 ASP A CA 1
ATOM 2309 C C . ASP A 1 284 ? -8.036 -7.744 -19.480 1.00 86.12 284 ASP A C 1
ATOM 2311 O O . ASP A 1 284 ? -7.383 -8.103 -18.502 1.00 86.12 284 ASP A O 1
ATOM 2315 N N . GLU A 1 285 ? -8.889 -8.547 -20.116 1.00 82.81 285 GLU A N 1
ATOM 2316 C CA . GLU A 1 285 ? -9.230 -9.902 -19.662 1.00 82.81 285 GLU A CA 1
ATOM 2317 C C . GLU A 1 285 ? -7.998 -10.812 -19.545 1.00 82.81 285 GLU A C 1
ATOM 2319 O O . GLU A 1 285 ? -7.927 -11.666 -18.663 1.00 82.81 285 GLU A O 1
ATOM 2324 N N . ARG A 1 286 ? -6.987 -10.616 -20.402 1.00 88.12 286 ARG A N 1
ATOM 2325 C CA . ARG A 1 286 ? -5.750 -11.405 -20.350 1.00 88.12 286 ARG A CA 1
ATOM 2326 C C . ARG A 1 286 ? -4.902 -11.018 -19.148 1.00 88.12 286 ARG A C 1
ATOM 2328 O O . ARG A 1 286 ? -4.264 -11.880 -18.553 1.00 88.12 286 ARG A O 1
ATOM 2335 N N . VAL A 1 287 ? -4.862 -9.727 -18.824 1.00 88.50 287 VAL A N 1
ATOM 2336 C CA . VAL A 1 287 ? -4.142 -9.216 -17.650 1.00 88.50 287 VAL A CA 1
ATOM 2337 C C . VAL A 1 287 ? -4.862 -9.638 -16.374 1.00 88.50 287 VAL A C 1
ATOM 2339 O O . VAL A 1 287 ? -4.206 -10.077 -15.437 1.00 88.50 287 VAL A O 1
ATOM 2342 N N . GLU A 1 288 ? -6.193 -9.562 -16.349 1.00 88.19 288 GLU A N 1
ATOM 2343 C CA . GLU A 1 288 ? -7.023 -10.022 -15.230 1.00 88.19 288 GLU A CA 1
ATOM 2344 C C . GLU A 1 288 ? -6.801 -11.515 -14.952 1.00 88.19 288 GLU A C 1
ATOM 2346 O O . GLU A 1 288 ? -6.423 -11.868 -13.837 1.00 88.19 288 GLU A O 1
ATOM 2351 N N . SER A 1 289 ? -6.899 -12.369 -15.975 1.00 85.50 289 SER A N 1
ATOM 2352 C CA . SER A 1 289 ? -6.668 -13.813 -15.834 1.00 85.50 289 SER A CA 1
ATOM 2353 C C . SER A 1 289 ? -5.239 -14.148 -15.380 1.00 85.50 289 SER A C 1
ATOM 2355 O O . SER A 1 289 ? -5.048 -14.983 -14.499 1.00 85.50 289 SER A O 1
ATOM 2357 N N . ALA A 1 290 ? -4.225 -13.462 -15.913 1.00 93.38 290 ALA A N 1
ATOM 2358 C CA . ALA A 1 290 ? -2.840 -13.659 -15.484 1.00 93.38 290 ALA A CA 1
ATOM 2359 C C . ALA A 1 290 ? -2.589 -13.180 -14.039 1.00 93.38 290 ALA A C 1
ATOM 2361 O O . ALA A 1 290 ? -1.783 -13.768 -13.317 1.00 93.38 290 ALA A O 1
ATOM 2362 N N . MET A 1 291 ? -3.272 -12.119 -13.589 1.00 93.81 291 MET A N 1
ATOM 2363 C CA . MET A 1 291 ? -3.217 -11.686 -12.189 1.00 93.81 291 MET A CA 1
ATOM 2364 C C . MET A 1 291 ? -3.872 -12.707 -11.257 1.00 93.81 291 MET A C 1
ATOM 2366 O O . MET A 1 291 ? -3.361 -12.921 -10.160 1.00 93.81 291 MET A O 1
ATOM 2370 N N . GLU A 1 292 ? -4.979 -13.327 -11.668 1.00 91.81 292 GLU A N 1
ATOM 2371 C CA . GLU A 1 292 ? -5.622 -14.404 -10.908 1.00 91.81 292 GLU A CA 1
ATOM 2372 C C . GLU A 1 292 ? -4.674 -15.597 -10.740 1.00 91.81 292 GLU A C 1
ATOM 2374 O O . GLU A 1 292 ? -4.410 -15.989 -9.604 1.00 91.81 292 GLU A O 1
ATOM 2379 N N . GLU A 1 293 ? -4.066 -16.080 -11.831 1.00 92.06 293 GLU A N 1
ATOM 2380 C CA . GLU A 1 293 ? -3.065 -17.161 -11.810 1.00 92.06 293 GLU A CA 1
ATOM 2381 C C . GLU A 1 293 ? -1.908 -16.848 -10.844 1.00 92.06 293 GLU A C 1
ATOM 2383 O O . GLU A 1 293 ? -1.567 -17.654 -9.974 1.00 92.06 293 GLU A O 1
ATOM 2388 N N . MET A 1 294 ? -1.345 -15.637 -10.933 1.00 95.00 294 MET A N 1
ATOM 2389 C CA . MET A 1 294 ? -0.281 -15.185 -10.033 1.00 95.00 294 MET A CA 1
ATOM 2390 C C . MET A 1 294 ? -0.713 -15.235 -8.559 1.00 95.00 294 MET A C 1
ATOM 2392 O O . MET A 1 294 ? 0.062 -15.657 -7.700 1.00 95.00 294 MET A O 1
ATOM 2396 N N . MET A 1 295 ? -1.928 -14.777 -8.244 1.00 93.62 295 MET A N 1
ATOM 2397 C CA . MET A 1 295 ? -2.433 -14.733 -6.867 1.00 93.62 295 MET A CA 1
ATOM 2398 C C . MET A 1 295 ? -2.809 -16.124 -6.331 1.00 93.62 295 MET A C 1
ATOM 2400 O O . MET A 1 295 ? -2.708 -16.360 -5.122 1.00 93.62 295 MET A O 1
ATOM 2404 N N . GLU A 1 296 ? -3.217 -17.048 -7.203 1.00 91.44 296 GLU A N 1
ATOM 2405 C CA . GLU A 1 296 ? -3.438 -18.462 -6.877 1.00 91.44 296 GLU A CA 1
ATOM 2406 C C . GLU A 1 296 ? -2.128 -19.195 -6.573 1.00 91.44 296 GLU A C 1
ATOM 2408 O O . GLU A 1 296 ? -2.095 -20.019 -5.658 1.00 91.44 296 GLU A O 1
ATOM 2413 N N . GLY A 1 297 ? -1.040 -18.841 -7.264 1.00 90.00 297 GLY A N 1
ATOM 2414 C CA . GLY A 1 297 ? 0.301 -19.384 -7.031 1.00 90.00 297 GLY A CA 1
ATOM 2415 C C . GLY A 1 297 ? 0.953 -18.961 -5.708 1.00 90.00 297 GLY A C 1
ATOM 2416 O O . GLY A 1 297 ? 2.006 -19.487 -5.342 1.00 90.00 297 GLY A O 1
ATOM 2417 N N . ILE A 1 298 ? 0.355 -18.025 -4.962 1.00 90.50 298 ILE A N 1
ATOM 2418 C CA . ILE A 1 298 ? 0.859 -17.617 -3.647 1.00 90.50 298 ILE A CA 1
ATOM 2419 C C . ILE A 1 298 ? 0.586 -18.725 -2.626 1.00 90.50 298 ILE A C 1
ATOM 2421 O O . ILE A 1 298 ? -0.562 -19.042 -2.314 1.00 90.50 298 ILE A O 1
ATOM 2425 N N . GLU A 1 299 ? 1.646 -19.239 -2.003 1.00 88.06 299 GLU A N 1
ATOM 2426 C CA . GLU A 1 299 ? 1.522 -20.004 -0.762 1.00 88.06 299 GLU A CA 1
ATOM 2427 C C . GLU A 1 299 ? 1.014 -19.076 0.341 1.00 88.06 299 GLU A C 1
ATOM 2429 O O . GLU A 1 299 ? 1.764 -18.198 0.776 1.00 88.06 299 GLU A O 1
ATOM 2434 N N . TRP A 1 300 ? -0.239 -19.233 0.771 1.00 88.25 300 TRP A N 1
ATOM 2435 C CA . TRP A 1 300 ? -0.878 -18.395 1.793 1.00 88.25 300 TRP A CA 1
ATOM 2436 C C . TRP A 1 300 ? -0.423 -18.740 3.211 1.00 88.25 300 TRP A C 1
ATOM 2438 O O . TRP A 1 300 ? -0.410 -19.935 3.567 1.00 88.25 300 TRP A O 1
#

Secondary structure (DSSP, 8-state):
-TTS-HHHHHHEEEEEEEETTEEEEEEEESS-----HHHHHHHHHHHHHHHTSEEEEE-S---HHHHHHHHHTT--EEETTTEEEBGGGTB-------------PPPPHHHHHHHHHHHHHT--S-B-HHHHHHHHT--HHHHHHHHHHHHHTTSEEEEEETTEEEEEE-S-HHHHHHHHGGG---SEEEEEEESS--TTS-EEE-HHHHHHHHSSPPPPSSEEEEEEHHHHHHHHHH-GGGEESSGGG-SEEEEEESS-GGGT-BTTB--HHHHHHHHTT---HHHHHHHHHHHHTS--

Solvent-accessible surface area (backbone atoms only — not comparable to full-atom values): 16964 Å² total; per-residue (Å²): 128,91,82,68,59,67,69,54,64,70,48,26,50,77,44,82,46,74,57,92,93,44,62,33,38,36,39,32,56,70,60,94,67,84,76,52,51,69,64,52,45,55,51,41,51,51,51,19,65,75,70,73,36,52,45,34,40,33,42,87,73,75,55,72,71,48,48,52,49,24,56,76,67,69,44,31,34,37,26,76,98,62,45,48,41,37,73,94,73,76,42,76,54,70,64,66,75,67,69,66,86,58,75,53,72,67,54,53,56,66,33,43,49,53,53,52,46,42,65,72,69,62,48,80,63,69,43,34,39,60,56,53,11,68,77,69,75,46,53,46,70,57,33,45,54,24,50,52,54,37,39,75,67,72,60,34,50,78,49,73,61,90,93,40,58,33,38,37,53,60,80,51,42,59,57,44,49,65,69,43,52,69,24,58,68,53,43,59,76,48,79,43,30,18,52,55,88,57,89,91,55,75,64,24,34,19,68,60,37,30,45,25,73,54,29,91,46,77,61,50,94,55,44,26,29,29,28,23,45,72,60,45,63,54,49,52,71,78,46,56,87,40,54,41,95,46,67,91,72,24,51,25,39,36,35,29,19,66,48,58,48,77,80,61,33,60,85,59,25,46,29,70,68,59,48,47,41,59,48,73,80,64,92,42,74,69,59,50,52,34,50,50,50,36,61,66,70,51,88,110

Nearest PDB structures (foldseek):
  1r22-assembly1_B  TM=7.587E-01  e=3.736E-03  Synechococcus elongatus PCC 7942 = FACHB-805
  6j05-assembly1_A  TM=7.754E-01  e=3.736E-03  Acidithiobacillus ferrooxidans
  3ov8-assembly1_A  TM=7.628E-01  e=3.317E-03  Archaeoglobus fulgidus
  3f6v-assembly1_A-2  TM=7.524E-01  e=4.209E-03  Rhodococcus jostii RHA1
  6j0e-assembly1_A  TM=7.558E-01  e=7.189E-03  Corynebacterium glutamicum ATCC 13032